Protein AF-A0A7S4M9Y8-F1 (afdb_monomer_lite)

Sequence (253 aa):
MKESENDPEWKSTWIELGATVLSTFRVEEKINVPGIFLNVVECVVHRPETPLVLGLQDTTNSFFLRFSSEVEIKKWMSSIKSTKIECWKREEEDPSLKIKRKGIRHKEATNTTPPLNLFKDAIETGFLLKYEVTNLCNRYWFVLRDQTLYYYLSEYCENLIGLMEIANAMIRTNESEDSFMIEVVGKRETLQLEAADSVDYRSWHRSLHTARLNMRKSTKSPERMEETNQRGVLTSFGRTETNYMFILNNHVL

Foldseek 3Di:
DPDPPDDDDDADWDWDDDLFWIWIARPVVRDTDHTDGLLAQQQWWFDDPDPQWTWGDHPPDIDIDHDPDPVVSLVVVLVSLLSSLSSVVVCVVPVVSPDPPPDDPDPDDDDPQDDPCPQVQFLDWDWKWWQDPRRTTGIWIWTHHQQKIWTHNDPPGSDTPDMARLLPWDWDDDPDVSFLWIWTHGPPDIIIIGDSDPVRSVSVSVSSVVSNVCPPVPPPPDDDPDPPQDFDWDFDDDDDGDTDGDRPPPDDD

Secondary structure (DSSP, 8-state):
----S-------EEEEE-SSEEEEEETTTTEEEEEEETTSTT-EEE--SSTTEEEEE-SS-EEEEE-SSHHHHHHHHHHHHHHHHHHHHHHHH-GGGS-----------------TTTTTT-SEEEEEEEEPTTS-EEEEEEEEETTEEEEESSTT---EEEEEE-TTPEEEE---TT--EEEEE-SS-EEEEE-SSHHHHHHHHHHHHHHHHGGGTTTS-S---------------SSS--PPP--------

Radius of gyration: 26.53 Å; chains: 1; bounding box: 62×55×77 Å

Organism: NCBI:txid1487602

Structure (mmCIF, N/CA/C/O backbone):
data_AF-A0A7S4M9Y8-F1
#
_entry.id   AF-A0A7S4M9Y8-F1
#
loop_
_atom_site.group_PDB
_atom_site.id
_atom_site.type_symbol
_atom_site.label_atom_id
_atom_site.label_alt_id
_atom_site.label_comp_id
_atom_site.label_asym_id
_atom_site.label_entity_id
_atom_site.label_seq_id
_atom_site.pdbx_PDB_ins_code
_atom_site.Cartn_x
_atom_site.Cartn_y
_atom_site.Cartn_z
_atom_site.occupancy
_atom_site.B_iso_or_equiv
_atom_site.auth_seq_id
_atom_site.auth_comp_id
_atom_site.auth_asym_id
_atom_site.auth_atom_id
_atom_site.pdbx_PDB_model_num
ATOM 1 N N . MET A 1 1 ? 16.936 -36.736 -14.325 1.00 47.69 1 MET A N 1
ATOM 2 C CA . MET A 1 1 ? 16.665 -35.296 -14.148 1.00 47.69 1 MET A CA 1
ATOM 3 C C . MET A 1 1 ? 16.111 -34.799 -15.468 1.00 47.69 1 MET A C 1
ATOM 5 O O . MET A 1 1 ? 16.826 -34.884 -16.452 1.00 47.69 1 MET A O 1
ATOM 9 N N . LYS A 1 2 ? 14.822 -34.447 -15.528 1.00 46.50 2 LYS A N 1
ATOM 10 C CA . LYS A 1 2 ? 14.244 -33.796 -16.709 1.00 46.50 2 LYS A CA 1
ATOM 11 C C . LYS A 1 2 ? 14.573 -32.314 -16.574 1.00 46.50 2 LYS A C 1
ATOM 13 O O . LYS A 1 2 ? 14.099 -31.700 -15.623 1.00 46.50 2 LYS A O 1
ATOM 18 N N . GLU A 1 3 ? 15.435 -31.793 -17.437 1.00 48.34 3 GLU A N 1
ATOM 19 C CA . GLU A 1 3 ? 15.633 -30.350 -17.568 1.00 48.34 3 GLU A CA 1
ATOM 20 C C . GLU A 1 3 ? 14.278 -29.732 -17.936 1.00 48.34 3 GLU A C 1
ATOM 22 O O . GLU A 1 3 ? 13.586 -30.213 -18.835 1.00 48.34 3 GLU A O 1
ATOM 27 N N . SER A 1 4 ? 13.826 -28.760 -17.143 1.00 51.94 4 SER A N 1
ATOM 28 C CA . SER A 1 4 ? 12.545 -28.089 -17.344 1.00 51.94 4 SER A CA 1
ATOM 29 C C . SER A 1 4 ? 12.647 -27.187 -18.569 1.00 51.94 4 SER A C 1
ATOM 31 O O . SER A 1 4 ? 13.207 -26.099 -18.516 1.00 51.94 4 SER A O 1
ATOM 33 N N . GLU A 1 5 ? 12.105 -27.671 -19.675 1.00 54.78 5 GLU A N 1
ATOM 34 C CA . GLU A 1 5 ? 12.273 -27.156 -21.036 1.00 54.78 5 GLU A CA 1
ATOM 35 C C . GLU A 1 5 ? 11.549 -25.822 -21.330 1.00 54.78 5 GLU A C 1
ATOM 37 O O . GLU A 1 5 ? 11.220 -25.558 -22.475 1.00 54.78 5 GLU A O 1
ATOM 42 N N . ASN A 1 6 ? 11.262 -24.972 -20.335 1.00 70.56 6 ASN A N 1
ATOM 43 C CA . ASN A 1 6 ? 10.546 -23.702 -20.549 1.00 70.56 6 ASN A CA 1
ATOM 44 C C . ASN A 1 6 ? 10.950 -22.611 -19.543 1.00 70.56 6 ASN A C 1
ATOM 46 O O . ASN A 1 6 ? 10.090 -21.983 -18.923 1.00 70.56 6 ASN A O 1
ATOM 50 N N . ASP A 1 7 ? 12.249 -22.372 -19.366 1.00 73.94 7 ASP A N 1
ATOM 51 C CA . ASP A 1 7 ? 12.664 -21.124 -18.723 1.00 73.94 7 ASP A CA 1
ATOM 52 C C . ASP A 1 7 ? 12.358 -19.948 -19.669 1.00 73.94 7 ASP A C 1
ATOM 54 O O . ASP A 1 7 ? 12.711 -20.001 -20.851 1.00 73.94 7 ASP A O 1
ATOM 58 N N . PRO A 1 8 ? 11.684 -18.886 -19.193 1.00 79.25 8 PRO A N 1
ATOM 59 C CA . PRO A 1 8 ? 11.364 -17.738 -20.028 1.00 79.25 8 PRO A CA 1
ATOM 60 C C . PRO A 1 8 ? 12.646 -17.064 -20.533 1.00 79.25 8 PRO A C 1
ATOM 62 O O . PRO A 1 8 ? 13.595 -16.849 -19.776 1.00 79.25 8 PRO A O 1
ATOM 65 N N . GLU A 1 9 ? 12.661 -16.701 -21.817 1.00 86.50 9 GLU A N 1
ATOM 66 C CA . GLU A 1 9 ? 13.771 -15.968 -22.425 1.00 86.50 9 GLU A CA 1
ATOM 67 C C . GLU A 1 9 ? 13.854 -14.554 -21.823 1.00 86.50 9 GLU A C 1
ATOM 69 O O . GLU A 1 9 ? 12.964 -13.719 -22.007 1.00 86.50 9 GLU A O 1
ATOM 74 N N . TRP A 1 10 ? 14.934 -14.274 -21.091 1.00 84.62 10 TRP A N 1
ATOM 75 C CA . TRP A 1 10 ? 15.196 -12.955 -20.517 1.00 84.62 10 TRP A CA 1
ATOM 76 C C . TRP A 1 10 ? 15.937 -12.079 -21.524 1.00 84.62 10 TRP A C 1
ATOM 78 O O . TRP A 1 10 ? 17.022 -12.435 -21.976 1.00 84.62 10 TRP A O 1
ATOM 88 N N . LYS A 1 11 ? 15.378 -10.905 -21.832 1.00 86.50 11 LYS A N 1
ATOM 89 C CA . LYS A 1 11 ? 15.978 -9.936 -22.760 1.00 86.50 11 LYS A CA 1
ATOM 90 C C . LYS A 1 11 ? 16.543 -8.732 -22.019 1.00 86.50 11 LYS A C 1
ATOM 92 O O . LYS A 1 11 ? 15.943 -8.250 -21.058 1.00 86.50 11 LYS A O 1
ATOM 97 N N . SER A 1 12 ? 17.675 -8.217 -22.492 1.00 85.19 12 SER A N 1
ATOM 98 C CA . SER A 1 12 ? 18.253 -6.980 -21.970 1.00 85.19 12 SER A CA 1
ATOM 99 C C . SER A 1 12 ? 17.367 -5.787 -22.327 1.00 85.19 12 SER A C 1
ATOM 101 O O . SER A 1 12 ? 17.113 -5.499 -23.496 1.00 85.19 12 SER A O 1
ATOM 103 N N . THR A 1 13 ? 16.906 -5.073 -21.304 1.00 84.56 13 THR A N 1
ATOM 104 C CA . THR A 1 13 ? 16.090 -3.867 -21.453 1.00 84.56 13 THR A CA 1
ATOM 105 C C . THR A 1 13 ? 16.732 -2.717 -20.693 1.00 84.56 13 THR A C 1
ATOM 107 O O . THR A 1 13 ? 17.288 -2.906 -19.612 1.00 84.56 13 THR A O 1
ATOM 110 N N . TRP A 1 14 ? 16.642 -1.517 -21.253 1.00 87.00 14 TRP A N 1
ATOM 111 C CA . TRP A 1 14 ? 16.898 -0.284 -20.521 1.00 87.00 14 TRP A CA 1
ATOM 112 C C . TRP A 1 14 ? 15.607 0.133 -19.819 1.00 87.00 14 TRP A C 1
ATOM 114 O O . TRP A 1 14 ? 14.523 0.001 -20.390 1.00 87.00 14 TRP A O 1
ATOM 124 N N . ILE A 1 15 ? 15.706 0.599 -18.578 1.00 88.31 15 ILE A N 1
ATOM 125 C CA . ILE A 1 15 ? 14.562 1.071 -17.796 1.00 88.31 15 ILE A CA 1
ATOM 126 C C . ILE A 1 15 ? 14.839 2.474 -17.277 1.00 88.31 15 ILE A C 1
ATOM 128 O O . ILE A 1 15 ? 15.950 2.777 -16.845 1.00 88.31 15 ILE A O 1
ATOM 132 N N . GLU A 1 16 ? 13.823 3.327 -17.317 1.00 90.00 16 GLU A N 1
ATOM 133 C CA . GLU A 1 16 ? 13.913 4.710 -16.865 1.00 90.00 16 GLU A CA 1
ATOM 134 C C . GLU A 1 16 ? 12.728 5.038 -15.959 1.00 90.00 16 GLU A C 1
ATOM 136 O O . GLU A 1 16 ? 11.568 4.926 -16.359 1.00 90.00 16 GLU A O 1
ATOM 141 N N . LEU A 1 17 ? 13.030 5.436 -14.725 1.00 89.94 17 LEU A N 1
ATOM 142 C CA . LEU A 1 17 ? 12.042 5.888 -13.755 1.00 89.94 17 LEU A CA 1
ATOM 143 C C . LEU A 1 17 ? 11.867 7.401 -13.888 1.00 89.94 17 LEU A C 1
ATOM 145 O O . LEU A 1 17 ? 12.683 8.173 -13.388 1.00 89.94 17 LEU A O 1
ATOM 149 N N . GLY A 1 18 ? 10.809 7.809 -14.582 1.00 88.50 18 GLY A N 1
ATOM 150 C CA . GLY A 1 18 ? 10.381 9.200 -14.648 1.00 88.50 18 GLY A CA 1
ATOM 151 C C . GLY A 1 18 ? 9.547 9.604 -13.432 1.00 88.50 18 GLY A C 1
ATOM 152 O O . GLY A 1 18 ? 9.315 8.818 -12.517 1.00 88.50 18 GLY A O 1
ATOM 153 N N . ALA A 1 19 ? 9.036 10.837 -13.449 1.00 85.44 19 ALA A N 1
ATOM 154 C CA . ALA A 1 19 ? 8.247 11.377 -12.339 1.00 85.44 19 ALA A CA 1
ATOM 155 C C . ALA A 1 19 ? 6.917 10.638 -12.108 1.00 85.44 19 ALA A C 1
ATOM 157 O O . ALA A 1 19 ? 6.461 10.566 -10.976 1.00 85.44 19 ALA A O 1
ATOM 158 N N . THR A 1 20 ? 6.284 10.120 -13.165 1.00 83.88 20 THR A N 1
ATOM 159 C CA . THR A 1 20 ? 4.970 9.446 -13.095 1.00 83.88 20 THR A CA 1
ATOM 160 C C . THR A 1 20 ? 4.908 8.138 -13.879 1.00 83.88 20 THR A C 1
ATOM 162 O O . THR A 1 20 ? 3.909 7.421 -13.806 1.00 83.88 20 THR A O 1
ATOM 165 N N . VAL A 1 21 ? 5.961 7.813 -14.631 1.00 85.81 21 VAL A N 1
ATOM 166 C CA . VAL A 1 21 ? 5.999 6.676 -15.554 1.00 85.81 21 VAL A CA 1
ATOM 167 C C . VAL A 1 21 ? 7.322 5.944 -15.406 1.00 85.81 21 VAL A C 1
ATOM 169 O O . VAL A 1 21 ? 8.382 6.568 -15.427 1.00 85.81 21 VAL A O 1
ATOM 172 N N . LEU A 1 22 ? 7.260 4.620 -15.313 1.00 87.06 22 LEU A N 1
ATOM 173 C CA . LEU A 1 22 ? 8.402 3.742 -15.512 1.00 87.06 22 LEU A CA 1
ATOM 174 C C . LEU A 1 22 ? 8.424 3.297 -16.977 1.00 87.06 22 LEU A C 1
ATOM 176 O O . LEU A 1 22 ? 7.594 2.492 -17.394 1.00 87.06 22 LEU A O 1
ATOM 180 N N . SER A 1 23 ? 9.364 3.825 -17.753 1.00 85.44 23 SER A N 1
ATOM 181 C CA . SER A 1 23 ? 9.513 3.507 -19.175 1.00 85.44 23 SER A CA 1
ATOM 182 C C . SER A 1 23 ? 10.472 2.336 -19.365 1.00 85.44 23 SER A C 1
ATOM 184 O O . SER A 1 23 ? 11.472 2.218 -18.653 1.00 85.44 23 SER A O 1
ATOM 186 N N . THR A 1 24 ? 10.180 1.474 -20.338 1.00 83.25 24 THR A N 1
ATOM 187 C CA . THR A 1 24 ? 11.041 0.343 -20.701 1.00 83.25 24 THR A CA 1
ATOM 188 C C . THR A 1 24 ? 11.421 0.457 -22.177 1.00 83.25 24 THR A C 1
ATOM 190 O O . THR A 1 24 ? 10.586 0.723 -23.038 1.00 83.25 24 THR A O 1
ATOM 193 N N . PHE A 1 25 ? 12.704 0.294 -22.485 1.00 82.31 25 PHE A N 1
ATOM 194 C CA . PHE A 1 25 ? 13.243 0.432 -23.834 1.00 82.31 25 PHE A CA 1
ATOM 195 C C . PHE A 1 25 ? 14.008 -0.831 -24.207 1.00 82.31 25 PHE A C 1
ATOM 197 O O . PHE A 1 25 ? 14.989 -1.204 -23.554 1.00 82.31 25 PHE A O 1
ATOM 204 N N . ARG A 1 26 ? 13.593 -1.479 -25.296 1.00 78.38 26 ARG A N 1
ATOM 205 C CA . ARG A 1 26 ? 14.331 -2.622 -25.837 1.00 78.38 26 ARG A CA 1
ATOM 206 C C . ARG A 1 26 ? 15.536 -2.113 -26.609 1.00 78.38 26 ARG A C 1
ATOM 208 O O . ARG A 1 26 ? 15.387 -1.471 -27.647 1.00 78.38 26 ARG A O 1
ATOM 215 N N . VAL A 1 27 ? 16.726 -2.408 -26.089 1.00 73.00 27 VAL A N 1
ATOM 216 C CA . VAL A 1 27 ? 17.998 -1.882 -26.609 1.00 73.00 27 VAL A CA 1
ATOM 217 C C . VAL A 1 27 ? 18.229 -2.315 -28.059 1.00 73.00 27 VAL A C 1
ATOM 219 O O . VAL A 1 27 ? 18.640 -1.504 -28.885 1.00 73.00 27 VAL A O 1
ATOM 222 N N . GLU A 1 28 ? 17.909 -3.568 -28.378 1.00 74.69 28 GLU A N 1
ATOM 223 C CA . GLU A 1 28 ? 18.125 -4.153 -29.707 1.00 74.69 28 GLU A CA 1
ATOM 224 C C . GLU A 1 28 ? 17.176 -3.581 -30.766 1.00 74.69 28 GLU A C 1
ATOM 226 O O . GLU A 1 28 ? 17.572 -3.345 -31.905 1.00 74.69 28 GLU A O 1
ATOM 231 N N . GLU A 1 29 ? 15.928 -3.311 -30.382 1.00 73.38 29 GLU A N 1
ATOM 232 C CA . GLU A 1 29 ? 14.873 -2.901 -31.312 1.00 73.38 29 GLU A CA 1
ATOM 233 C C . GLU A 1 29 ? 14.761 -1.370 -31.427 1.00 73.38 29 GLU A C 1
ATOM 235 O O . GLU A 1 29 ? 14.132 -0.869 -32.356 1.00 73.38 29 GLU A O 1
ATOM 240 N N . LYS A 1 30 ? 15.365 -0.605 -30.500 1.00 75.25 30 LYS A N 1
ATOM 241 C CA . LYS A 1 30 ? 15.162 0.853 -30.340 1.00 75.25 30 LYS A CA 1
ATOM 242 C C . LYS A 1 30 ? 13.678 1.243 -30.238 1.00 75.25 30 LYS A C 1
ATOM 244 O O . LYS A 1 30 ? 13.297 2.361 -30.582 1.00 75.25 30 LYS A O 1
ATOM 249 N N . ILE A 1 31 ? 12.842 0.320 -29.762 1.00 73.69 31 ILE A N 1
ATOM 250 C CA . ILE A 1 31 ? 11.404 0.519 -29.575 1.00 73.69 31 ILE A CA 1
ATOM 251 C C . ILE A 1 31 ? 11.151 0.917 -28.121 1.00 73.69 31 ILE A C 1
ATOM 253 O O . ILE A 1 31 ? 11.628 0.263 -27.187 1.00 73.69 31 ILE A O 1
ATOM 257 N N . ASN A 1 32 ? 10.375 1.988 -27.947 1.00 71.25 32 ASN A N 1
ATOM 258 C CA . ASN A 1 32 ? 9.792 2.352 -26.662 1.00 71.25 32 ASN A CA 1
ATOM 259 C C . ASN A 1 32 ? 8.624 1.399 -26.374 1.00 71.25 32 ASN A C 1
ATOM 261 O O . ASN A 1 32 ? 7.653 1.355 -27.133 1.00 71.25 32 ASN A O 1
ATOM 265 N N . VAL A 1 33 ? 8.746 0.603 -25.319 1.00 71.06 33 VAL A N 1
ATOM 266 C CA . VAL A 1 33 ? 7.690 -0.300 -24.860 1.00 71.06 33 VAL A CA 1
ATOM 267 C C . VAL A 1 33 ? 6.776 0.504 -23.923 1.00 71.06 33 VAL A C 1
ATOM 269 O O . VAL A 1 33 ? 7.279 1.356 -23.189 1.00 71.06 33 VAL A O 1
ATOM 272 N N . PRO A 1 34 ? 5.445 0.287 -23.934 1.00 71.44 34 PRO A N 1
ATOM 273 C CA . PRO A 1 34 ? 4.529 1.037 -23.079 1.00 71.44 34 PRO A CA 1
ATOM 274 C C . PRO A 1 34 ? 5.007 1.051 -21.624 1.00 71.44 34 PRO A C 1
ATOM 276 O O . PRO A 1 34 ? 5.265 -0.001 -21.041 1.00 71.44 34 PRO A O 1
ATOM 279 N N . GLY A 1 35 ? 5.174 2.246 -21.059 1.00 77.00 35 GLY A N 1
ATOM 280 C CA . GLY A 1 35 ? 5.587 2.402 -19.670 1.00 77.00 35 GLY A CA 1
ATOM 281 C C . GLY A 1 35 ? 4.462 2.063 -18.692 1.00 77.00 35 GLY A C 1
ATOM 282 O O . GLY A 1 35 ? 3.284 2.154 -19.038 1.00 77.00 35 GLY A O 1
ATOM 283 N N . ILE A 1 36 ? 4.826 1.714 -17.457 1.00 80.06 36 ILE A N 1
ATOM 284 C CA . ILE A 1 36 ? 3.869 1.618 -16.349 1.00 80.06 36 ILE 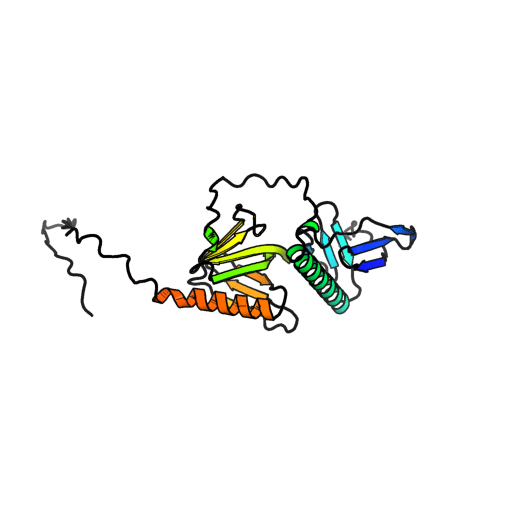A CA 1
ATOM 285 C C . ILE A 1 36 ? 3.650 3.010 -15.781 1.00 80.06 36 ILE A C 1
ATOM 287 O O . ILE A 1 36 ? 4.593 3.674 -15.348 1.00 80.06 36 ILE A O 1
ATOM 291 N N . PHE A 1 37 ? 2.392 3.422 -15.707 1.00 80.50 37 PHE A N 1
ATOM 292 C CA . PHE A 1 37 ? 2.004 4.628 -14.992 1.00 80.50 37 PHE A CA 1
ATOM 293 C C . PHE A 1 37 ? 1.980 4.349 -13.485 1.00 80.50 37 PHE A C 1
ATOM 295 O O . PHE A 1 37 ? 1.148 3.592 -12.989 1.00 80.50 37 PHE A O 1
ATOM 302 N N . LEU A 1 38 ? 2.889 4.968 -12.733 1.00 77.69 38 LEU A N 1
ATOM 303 C CA . LEU A 1 38 ? 3.048 4.712 -11.295 1.00 77.69 38 LEU A CA 1
ATOM 304 C C . LEU A 1 38 ? 1.918 5.300 -10.452 1.00 77.69 38 LEU A C 1
ATOM 306 O O . LEU A 1 38 ? 1.662 4.841 -9.340 1.00 77.69 38 LEU A O 1
ATOM 310 N N . ASN A 1 39 ? 1.205 6.285 -10.986 1.00 70.94 39 ASN A N 1
ATOM 311 C CA . ASN A 1 39 ? 0.008 6.812 -10.347 1.00 70.94 39 ASN A CA 1
ATOM 312 C C . ASN A 1 39 ? -1.196 5.852 -10.438 1.00 70.94 39 ASN A C 1
ATOM 314 O O . ASN A 1 39 ? -2.202 6.041 -9.748 1.00 70.94 39 ASN A O 1
ATOM 318 N N . VAL A 1 40 ? -1.102 4.781 -11.235 1.00 65.44 40 VAL A N 1
ATOM 319 C CA . VAL A 1 40 ? -2.110 3.721 -11.248 1.00 65.44 40 VAL A CA 1
ATOM 320 C C . VAL A 1 40 ? -1.916 2.832 -10.013 1.00 65.44 40 VAL A C 1
ATOM 322 O O . VAL A 1 40 ? -0.825 2.357 -9.695 1.00 65.44 40 VAL A O 1
ATOM 325 N N . VAL A 1 41 ? -3.012 2.645 -9.271 1.00 50.88 41 VAL A N 1
ATOM 326 C CA . VAL A 1 41 ? -3.055 2.050 -7.917 1.00 50.88 41 VAL A CA 1
ATOM 327 C C . VAL A 1 41 ? -2.434 0.657 -7.867 1.00 50.88 41 VAL A C 1
ATOM 329 O O . VAL A 1 41 ? -1.773 0.316 -6.884 1.00 50.88 41 VAL A O 1
ATOM 332 N N . GLU A 1 42 ? -2.574 -0.096 -8.951 1.00 55.66 42 GLU A N 1
ATOM 333 C CA . GLU A 1 42 ? -2.241 -1.514 -9.042 1.00 55.66 42 GLU A CA 1
ATOM 334 C C . GLU A 1 42 ? -0.785 -1.791 -9.427 1.00 55.66 42 GLU A C 1
ATOM 336 O O . GLU A 1 42 ? -0.486 -2.920 -9.784 1.00 55.66 42 GLU A O 1
ATOM 341 N N . CYS A 1 43 ? 0.133 -0.814 -9.320 1.00 52.81 43 CYS A N 1
ATOM 342 C CA . CYS A 1 43 ? 1.568 -1.120 -9.362 1.00 52.81 43 CYS A CA 1
ATOM 343 C C . CYS A 1 43 ? 1.955 -1.998 -8.178 1.00 52.81 43 CYS A C 1
ATOM 345 O O . CYS A 1 43 ? 2.280 -1.490 -7.099 1.00 52.81 43 CYS A O 1
ATOM 347 N N . VAL A 1 44 ? 1.892 -3.305 -8.410 1.00 57.22 44 VAL A N 1
ATOM 348 C CA . VAL A 1 44 ? 2.289 -4.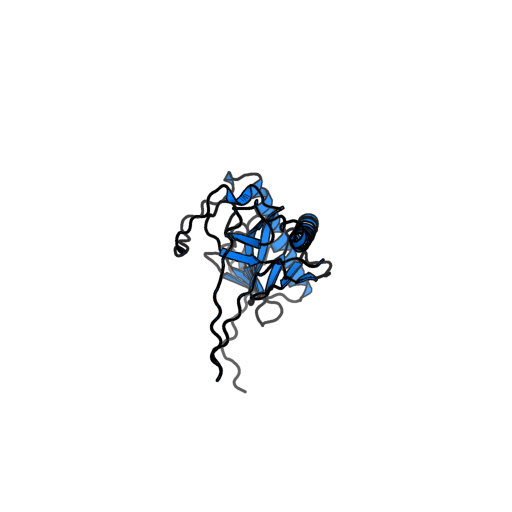338 -7.471 1.00 57.22 44 VAL A CA 1
ATOM 349 C C . VAL A 1 44 ? 3.754 -4.647 -7.678 1.00 57.22 44 VAL A C 1
ATOM 351 O O . VAL A 1 44 ? 4.177 -4.936 -8.789 1.00 57.22 44 VAL A O 1
ATOM 354 N N . VAL A 1 45 ? 4.494 -4.649 -6.577 1.00 58.91 45 VAL A N 1
ATOM 355 C CA . VAL A 1 45 ? 5.867 -5.130 -6.507 1.00 58.91 45 VAL A CA 1
ATOM 356 C C . VAL A 1 45 ? 5.862 -6.571 -6.006 1.00 58.91 45 VAL A C 1
ATOM 358 O O . VAL A 1 45 ? 5.647 -6.807 -4.822 1.00 58.91 45 VAL A O 1
ATOM 361 N N . HIS A 1 46 ? 6.114 -7.536 -6.888 1.00 63.59 46 HIS A N 1
ATOM 362 C CA . HIS A 1 46 ? 6.242 -8.941 -6.492 1.00 63.59 46 HIS A CA 1
ATOM 363 C C . HIS A 1 46 ? 7.707 -9.362 -6.384 1.00 63.59 46 HIS A C 1
ATOM 365 O O . HIS A 1 46 ? 8.474 -9.147 -7.323 1.00 63.59 46 HIS A O 1
ATOM 371 N N . ARG A 1 47 ? 8.060 -10.054 -5.295 1.00 60.12 47 ARG A N 1
ATOM 372 C CA . ARG A 1 47 ? 9.204 -10.976 -5.261 1.00 60.12 47 ARG A CA 1
ATOM 373 C C . ARG A 1 47 ? 8.678 -12.387 -5.536 1.00 60.12 47 ARG A C 1
ATOM 375 O O . ARG A 1 47 ? 8.141 -12.992 -4.606 1.00 60.12 47 ARG A O 1
ATOM 382 N N . PRO A 1 48 ? 8.748 -12.898 -6.778 1.00 59.97 48 PRO A N 1
ATOM 383 C CA . PRO A 1 48 ? 8.465 -14.305 -7.019 1.00 59.97 48 PRO A CA 1
ATOM 384 C C . PRO A 1 48 ? 9.475 -15.177 -6.258 1.00 59.97 48 PRO A C 1
ATOM 386 O O . PRO A 1 48 ? 10.492 -14.694 -5.761 1.00 59.97 48 PRO A O 1
ATOM 389 N N . GLU A 1 49 ? 9.201 -16.477 -6.179 1.00 59.28 49 GLU A N 1
ATOM 390 C CA . GLU A 1 49 ? 10.102 -17.462 -5.557 1.00 59.28 49 GLU A CA 1
ATOM 391 C C . GLU A 1 49 ? 11.505 -17.457 -6.192 1.00 59.28 49 GLU A C 1
ATOM 393 O O . GLU A 1 49 ? 12.480 -17.892 -5.578 1.00 59.28 49 GLU A O 1
ATOM 398 N N . THR A 1 50 ? 11.624 -16.913 -7.407 1.00 63.47 50 THR A N 1
ATOM 399 C CA . THR A 1 50 ? 12.891 -16.642 -8.071 1.00 63.47 50 THR A CA 1
ATOM 400 C C . THR A 1 50 ? 13.606 -15.433 -7.453 1.00 63.47 50 THR A C 1
ATOM 402 O O . THR A 1 50 ? 13.103 -14.305 -7.511 1.00 63.47 50 THR A O 1
ATOM 405 N N . PRO A 1 51 ? 14.820 -15.624 -6.903 1.00 69.69 51 PRO A N 1
ATOM 406 C CA . PRO A 1 51 ? 15.586 -14.527 -6.335 1.00 69.69 51 PRO A CA 1
ATOM 407 C C . PRO A 1 51 ? 15.892 -13.481 -7.414 1.00 69.69 51 PRO A C 1
ATOM 409 O O . PRO A 1 51 ? 16.152 -13.812 -8.571 1.00 69.69 51 PRO A O 1
ATOM 412 N N . LEU A 1 52 ? 15.903 -12.209 -7.008 1.00 82.44 52 LEU A N 1
ATOM 413 C CA . LEU A 1 52 ? 16.286 -11.054 -7.836 1.00 82.44 52 LEU A CA 1
ATOM 414 C C . LEU A 1 52 ? 15.313 -10.666 -8.958 1.00 82.44 52 LEU A C 1
ATOM 416 O O . LEU A 1 52 ? 15.692 -9.893 -9.836 1.00 82.44 52 LEU A O 1
ATOM 420 N N . VAL A 1 53 ? 14.068 -11.141 -8.937 1.00 82.81 53 VAL A N 1
ATOM 421 C CA . VAL A 1 53 ? 13.035 -10.683 -9.876 1.00 82.81 53 VAL A CA 1
ATOM 422 C C . VAL A 1 53 ? 12.077 -9.711 -9.186 1.00 82.81 53 VAL A C 1
ATOM 424 O O . VAL A 1 53 ? 11.684 -9.909 -8.039 1.00 82.81 53 VAL A O 1
ATOM 427 N N . LEU A 1 54 ? 11.705 -8.655 -9.904 1.00 83.44 54 LEU A N 1
ATOM 428 C CA . LEU A 1 54 ? 10.706 -7.666 -9.528 1.00 83.44 54 LEU A CA 1
ATOM 429 C C . LEU A 1 54 ? 9.569 -7.711 -10.546 1.00 83.44 54 LEU A C 1
ATOM 431 O O . LEU A 1 54 ? 9.755 -7.318 -11.697 1.00 83.44 54 LEU A O 1
ATOM 435 N N . GLY A 1 55 ? 8.401 -8.189 -10.132 1.00 82.88 55 GLY A N 1
ATOM 436 C CA . GLY A 1 55 ? 7.178 -8.028 -10.918 1.00 82.88 55 GLY A CA 1
ATOM 437 C C . GLY A 1 55 ? 6.616 -6.625 -10.723 1.00 82.88 55 GLY A C 1
ATOM 438 O O . GLY A 1 55 ? 6.574 -6.163 -9.588 1.00 82.88 55 GLY A O 1
ATOM 439 N N . LEU A 1 56 ? 6.206 -5.978 -11.811 1.00 82.38 56 LEU A N 1
ATOM 440 C CA . LEU A 1 56 ? 5.485 -4.710 -11.847 1.00 82.38 56 LEU A CA 1
ATOM 441 C C . LEU A 1 56 ? 4.265 -4.891 -12.739 1.00 82.38 56 LEU A C 1
ATOM 443 O O . LEU A 1 56 ? 4.392 -5.337 -13.875 1.00 82.38 56 LEU A O 1
ATOM 447 N N . GLN A 1 57 ? 3.087 -4.551 -12.242 1.00 78.75 57 GLN A N 1
ATOM 448 C CA . GLN A 1 57 ? 1.839 -4.743 -12.973 1.00 78.75 57 GLN A CA 1
ATOM 449 C C . GLN A 1 57 ? 1.013 -3.464 -12.944 1.00 78.75 57 GLN A C 1
ATOM 451 O O . GLN A 1 57 ? 1.071 -2.727 -11.982 1.00 78.75 57 GLN A O 1
ATOM 456 N N . ASP A 1 58 ? 0.255 -3.171 -13.984 1.00 77.44 58 ASP A N 1
ATOM 457 C CA . ASP A 1 58 ? -0.867 -2.245 -13.926 1.00 77.44 58 ASP A CA 1
ATOM 458 C C . ASP A 1 58 ? -2.102 -2.924 -14.536 1.00 77.44 58 ASP A C 1
ATOM 460 O O . ASP A 1 58 ? -2.125 -4.132 -14.783 1.00 77.44 58 ASP A O 1
ATOM 464 N N . THR A 1 59 ? -3.153 -2.151 -14.785 1.00 68.50 59 THR A N 1
ATOM 465 C CA . THR A 1 59 ? -4.418 -2.655 -15.340 1.00 68.50 59 THR A CA 1
ATOM 466 C C . THR A 1 59 ? -4.300 -3.190 -16.771 1.00 68.50 59 THR A C 1
ATOM 468 O O . THR A 1 59 ? -5.209 -3.850 -17.267 1.00 68.50 59 THR A O 1
ATOM 471 N N . THR A 1 60 ? -3.224 -2.836 -17.467 1.00 72.06 60 THR A N 1
ATOM 472 C CA . THR A 1 60 ? -3.007 -3.060 -18.900 1.00 72.06 60 THR A CA 1
ATOM 473 C C . THR A 1 60 ? -1.756 -3.875 -19.207 1.00 72.06 60 THR A C 1
ATOM 475 O O . THR A 1 60 ? -1.740 -4.590 -20.205 1.00 72.06 60 THR A O 1
ATOM 478 N N . ASN A 1 61 ? -0.724 -3.789 -18.373 1.00 76.25 61 ASN A N 1
ATOM 479 C CA . ASN A 1 61 ? 0.597 -4.337 -18.629 1.00 76.25 61 ASN A CA 1
ATOM 480 C C . ASN A 1 61 ? 1.158 -5.020 -17.381 1.00 76.25 61 ASN A C 1
ATOM 482 O O . ASN A 1 61 ? 0.899 -4.617 -16.253 1.00 76.25 61 ASN A O 1
ATOM 486 N N . SER A 1 62 ? 1.996 -6.029 -17.591 1.00 80.00 62 SER A N 1
ATOM 487 C CA . SER A 1 62 ? 2.804 -6.646 -16.541 1.00 80.00 62 SER A CA 1
ATOM 488 C C . SER A 1 62 ? 4.222 -6.849 -17.054 1.00 80.00 62 SER A C 1
ATOM 490 O O . SER A 1 62 ? 4.409 -7.432 -18.123 1.00 80.00 62 SER A O 1
ATOM 492 N N . PHE A 1 63 ? 5.212 -6.410 -16.286 1.00 81.44 63 PHE A N 1
ATOM 493 C CA . PHE A 1 63 ? 6.628 -6.571 -16.582 1.00 81.44 63 PHE A CA 1
ATOM 494 C C . PHE A 1 63 ? 7.329 -7.266 -15.423 1.00 81.44 63 PHE A C 1
ATOM 496 O O . PHE A 1 63 ? 7.027 -7.030 -14.256 1.00 81.44 63 PHE A O 1
ATOM 503 N N . PHE A 1 64 ? 8.308 -8.098 -15.754 1.00 84.06 64 PHE A N 1
ATOM 504 C CA . PHE A 1 64 ? 9.193 -8.718 -14.780 1.00 84.06 64 PHE A CA 1
ATOM 505 C C . PHE A 1 64 ? 10.612 -8.251 -15.072 1.00 84.06 64 PHE A C 1
ATOM 507 O O . PHE A 1 64 ? 11.104 -8.399 -16.190 1.00 84.06 64 PHE A O 1
ATOM 514 N N . LEU A 1 65 ? 11.259 -7.661 -14.073 1.00 86.00 65 LEU A N 1
ATOM 515 C CA . LEU A 1 65 ? 12.626 -7.165 -14.161 1.00 86.00 65 LEU A CA 1
ATOM 516 C C . LEU A 1 65 ? 13.528 -8.084 -13.350 1.00 86.00 65 LEU A C 1
ATOM 518 O O . LEU A 1 65 ? 13.309 -8.269 -12.156 1.00 86.00 65 LEU A O 1
ATOM 522 N N . ARG A 1 66 ? 14.542 -8.659 -13.994 1.00 87.19 66 ARG A N 1
ATOM 523 C CA . ARG A 1 66 ? 15.564 -9.463 -13.324 1.00 87.19 66 ARG A CA 1
ATOM 524 C C . ARG A 1 66 ? 16.794 -8.602 -13.058 1.00 87.19 66 ARG A C 1
ATOM 526 O O . ARG A 1 66 ? 17.317 -7.980 -13.977 1.00 87.19 66 ARG A O 1
ATOM 533 N N . PHE A 1 67 ? 17.252 -8.590 -11.813 1.00 87.25 67 PHE A N 1
ATOM 534 C CA . PHE A 1 67 ? 18.404 -7.812 -11.361 1.00 87.25 67 PHE A CA 1
ATOM 535 C C . PHE A 1 67 ? 19.639 -8.684 -11.167 1.00 87.25 67 PHE A C 1
ATOM 537 O O . PHE A 1 67 ? 19.542 -9.900 -10.994 1.00 87.25 67 PHE A O 1
ATOM 544 N N . SER A 1 68 ? 20.812 -8.046 -11.174 1.00 89.56 68 SER A N 1
ATOM 545 C CA . SER A 1 68 ? 22.086 -8.740 -10.966 1.00 89.56 68 SER A CA 1
ATOM 546 C C . SER A 1 68 ? 22.374 -9.017 -9.487 1.00 89.56 68 SER A C 1
ATOM 548 O O . SER A 1 68 ? 23.146 -9.918 -9.164 1.00 89.56 68 SER A O 1
ATOM 550 N N . SER A 1 69 ? 21.747 -8.262 -8.574 1.00 89.88 69 SER A N 1
ATOM 551 C CA . SER A 1 69 ? 21.980 -8.375 -7.133 1.00 89.88 69 SER A CA 1
ATOM 552 C C . SER A 1 69 ? 20.780 -7.951 -6.284 1.00 89.88 69 SER A C 1
ATOM 554 O O . SER A 1 69 ? 19.896 -7.213 -6.727 1.00 89.88 69 SER A O 1
ATOM 556 N N . GLU A 1 70 ? 20.770 -8.387 -5.019 1.00 83.12 70 GLU A N 1
ATOM 557 C CA . GLU A 1 70 ? 19.748 -7.979 -4.046 1.00 83.12 70 GLU A CA 1
ATOM 558 C C . GLU A 1 70 ? 19.787 -6.478 -3.738 1.00 83.12 70 GLU A C 1
ATOM 560 O O . GLU A 1 70 ? 18.763 -5.866 -3.431 1.00 83.12 70 GLU A O 1
ATOM 565 N N . VAL A 1 71 ? 20.976 -5.882 -3.813 1.00 86.81 71 VAL A N 1
ATOM 566 C CA . VAL A 1 71 ? 21.175 -4.453 -3.573 1.00 86.81 71 VAL A CA 1
ATOM 567 C C . VAL A 1 71 ? 20.479 -3.639 -4.662 1.00 86.81 71 VAL A C 1
ATOM 569 O O . VAL A 1 71 ? 19.769 -2.683 -4.353 1.00 86.81 71 VAL A O 1
ATOM 572 N N . GLU A 1 72 ? 20.610 -4.047 -5.927 1.00 88.44 72 GLU A N 1
ATOM 573 C CA . GLU A 1 72 ? 19.949 -3.371 -7.047 1.00 88.44 72 GLU A CA 1
ATOM 574 C C . GLU A 1 72 ? 18.428 -3.446 -6.954 1.00 88.44 72 GLU A C 1
ATOM 576 O O . GLU A 1 72 ? 17.769 -2.412 -7.053 1.00 88.44 72 GLU A O 1
ATOM 581 N N . ILE A 1 73 ? 17.863 -4.635 -6.713 1.00 84.81 73 ILE A N 1
ATOM 582 C CA . ILE A 1 73 ? 16.405 -4.773 -6.596 1.00 84.81 73 ILE A CA 1
ATOM 583 C C . ILE A 1 73 ? 15.864 -3.945 -5.425 1.00 84.81 73 ILE A C 1
ATOM 585 O O . ILE A 1 73 ? 14.856 -3.264 -5.589 1.00 84.81 73 ILE A O 1
ATOM 589 N N . LYS A 1 74 ? 16.542 -3.925 -4.267 1.00 82.50 74 LYS A N 1
ATOM 590 C CA . LYS A 1 74 ? 16.136 -3.086 -3.124 1.00 82.50 74 LYS A CA 1
ATOM 591 C C . LYS A 1 74 ? 16.172 -1.600 -3.477 1.00 82.50 74 LYS A C 1
ATOM 593 O O . LYS A 1 74 ? 15.215 -0.887 -3.180 1.00 82.50 74 LYS A O 1
ATOM 598 N N . LYS A 1 75 ? 17.233 -1.147 -4.155 1.00 86.44 75 LYS A N 1
ATOM 599 C CA . LYS A 1 75 ? 17.363 0.238 -4.625 1.00 86.44 75 LYS A CA 1
ATOM 600 C C . LYS A 1 75 ? 16.210 0.613 -5.557 1.00 86.44 75 LYS A C 1
ATOM 602 O O . LYS A 1 75 ? 15.545 1.615 -5.321 1.00 86.44 75 LYS A O 1
ATOM 607 N N . TRP A 1 76 ? 15.925 -0.218 -6.559 1.00 88.56 76 TRP A N 1
ATOM 608 C CA . TRP A 1 76 ? 14.827 0.010 -7.501 1.00 88.56 76 TRP A CA 1
ATOM 609 C C . TRP A 1 76 ? 13.453 -0.015 -6.833 1.00 88.56 76 TRP A C 1
ATOM 611 O O . TRP A 1 76 ? 12.638 0.865 -7.095 1.00 88.56 76 TRP A O 1
ATOM 621 N N . MET A 1 77 ? 13.205 -0.967 -5.931 1.00 83.25 77 MET A N 1
ATOM 622 C CA . MET A 1 77 ? 11.967 -1.017 -5.150 1.00 83.25 77 MET A CA 1
ATOM 623 C C . MET A 1 77 ? 11.769 0.262 -4.334 1.00 83.25 77 MET A C 1
ATOM 625 O O . MET A 1 77 ? 10.683 0.835 -4.360 1.00 83.25 77 MET A O 1
ATOM 629 N N . SER A 1 78 ? 12.811 0.722 -3.637 1.00 82.38 78 SER A N 1
ATOM 630 C CA . SER A 1 78 ? 12.772 1.960 -2.853 1.00 82.38 78 SER A CA 1
ATOM 631 C C . SER A 1 78 ? 12.494 3.183 -3.734 1.00 82.38 78 SER A C 1
ATOM 633 O O . SER A 1 78 ? 11.611 3.982 -3.416 1.00 82.38 78 SER A O 1
ATOM 635 N N . SER A 1 79 ? 13.170 3.301 -4.883 1.00 87.00 79 SER A N 1
ATOM 636 C CA . SER A 1 79 ? 12.935 4.397 -5.829 1.00 87.00 79 SER A CA 1
ATOM 637 C C . SER A 1 79 ? 11.509 4.391 -6.382 1.00 87.00 79 SER A C 1
ATOM 639 O O . SER A 1 79 ? 10.837 5.413 -6.312 1.00 87.00 79 SER A O 1
ATOM 641 N N . ILE A 1 80 ? 11.005 3.242 -6.848 1.00 86.12 80 ILE A N 1
ATOM 642 C CA . ILE A 1 80 ? 9.636 3.119 -7.374 1.00 86.12 80 ILE A CA 1
ATOM 643 C C . ILE A 1 80 ? 8.610 3.477 -6.296 1.00 86.12 80 ILE A C 1
ATOM 645 O O . ILE A 1 80 ? 7.694 4.248 -6.569 1.00 86.12 80 ILE A O 1
ATOM 649 N N . LYS A 1 81 ? 8.770 2.965 -5.066 1.00 82.56 81 LYS A N 1
ATOM 650 C CA . LYS A 1 81 ? 7.891 3.298 -3.934 1.00 82.56 81 LYS A CA 1
ATOM 651 C C . LYS A 1 81 ? 7.881 4.799 -3.653 1.00 82.56 81 LYS A C 1
ATOM 653 O O . LYS A 1 81 ? 6.808 5.385 -3.542 1.00 82.56 81 LYS A O 1
ATOM 658 N N . SER A 1 82 ? 9.059 5.415 -3.589 1.00 83.00 82 SER A N 1
ATOM 659 C CA . SER A 1 82 ? 9.208 6.845 -3.299 1.00 83.00 82 SER A CA 1
ATOM 660 C C . SER A 1 82 ? 8.549 7.705 -4.381 1.00 83.00 82 SER A C 1
ATOM 662 O O . SER A 1 82 ? 7.770 8.601 -4.066 1.00 83.00 82 SER A O 1
ATOM 664 N N . THR A 1 83 ? 8.769 7.376 -5.658 1.00 86.75 83 THR A N 1
ATOM 665 C CA . THR A 1 83 ? 8.110 8.043 -6.792 1.00 86.75 83 THR A CA 1
ATOM 666 C C . THR A 1 83 ? 6.595 7.839 -6.768 1.00 86.75 83 THR A C 1
ATOM 668 O O . THR A 1 83 ? 5.847 8.777 -7.036 1.00 86.75 83 THR A O 1
ATOM 671 N N . LYS A 1 84 ? 6.116 6.641 -6.402 1.00 83.81 84 LYS A N 1
ATOM 672 C CA . LYS A 1 84 ? 4.681 6.348 -6.252 1.00 83.81 84 LYS A CA 1
ATOM 673 C C . LYS A 1 84 ? 4.046 7.244 -5.185 1.00 83.81 84 LYS A C 1
ATOM 675 O O . LYS A 1 84 ? 3.003 7.842 -5.427 1.00 83.81 84 LYS A O 1
ATOM 680 N N . ILE A 1 85 ? 4.706 7.377 -4.036 1.00 80.69 85 ILE A N 1
ATOM 681 C CA . ILE A 1 85 ? 4.278 8.250 -2.938 1.00 80.69 85 ILE A CA 1
ATOM 682 C C . ILE A 1 85 ? 4.257 9.717 -3.377 1.00 80.69 85 ILE A C 1
ATOM 684 O O . ILE A 1 85 ? 3.293 10.423 -3.096 1.00 80.69 85 ILE A O 1
ATOM 688 N N . GLU A 1 86 ? 5.277 10.183 -4.097 1.00 85.25 86 GLU A N 1
ATOM 689 C CA . GLU A 1 86 ? 5.321 11.557 -4.607 1.00 85.25 86 GLU A CA 1
ATOM 690 C C . GLU A 1 86 ? 4.196 11.836 -5.617 1.00 85.25 86 GLU A C 1
ATOM 692 O O . GLU A 1 86 ? 3.542 12.877 -5.538 1.00 85.25 86 GLU A O 1
ATOM 697 N N . CYS A 1 87 ? 3.914 10.888 -6.521 1.00 84.88 87 CYS A N 1
ATOM 698 C CA . CYS A 1 87 ? 2.767 10.974 -7.428 1.00 84.88 87 CYS A CA 1
ATOM 699 C C . CYS A 1 87 ? 1.467 11.172 -6.651 1.00 84.88 87 CYS A C 1
ATOM 701 O O . CYS A 1 87 ? 0.638 11.998 -7.020 1.00 84.88 87 CYS A O 1
ATOM 703 N N . TRP A 1 88 ? 1.298 10.425 -5.563 1.00 81.31 88 TRP A N 1
ATOM 704 C CA . TRP A 1 88 ? 0.102 10.497 -4.738 1.00 81.31 88 TRP A CA 1
ATOM 705 C C . TRP A 1 88 ? -0.035 11.815 -3.990 1.00 81.31 88 TRP A C 1
ATOM 707 O O . TRP A 1 88 ? -1.125 12.377 -3.993 1.00 81.31 88 TRP A O 1
ATOM 717 N N . LYS A 1 89 ? 1.057 12.331 -3.414 1.00 82.69 89 LYS A N 1
ATOM 718 C CA . LYS A 1 89 ? 1.064 13.652 -2.768 1.00 82.69 89 LYS A CA 1
ATOM 719 C C . LYS A 1 89 ? 0.637 14.739 -3.765 1.00 82.69 89 LYS A C 1
ATOM 721 O O . LYS A 1 89 ? -0.221 15.556 -3.454 1.00 82.6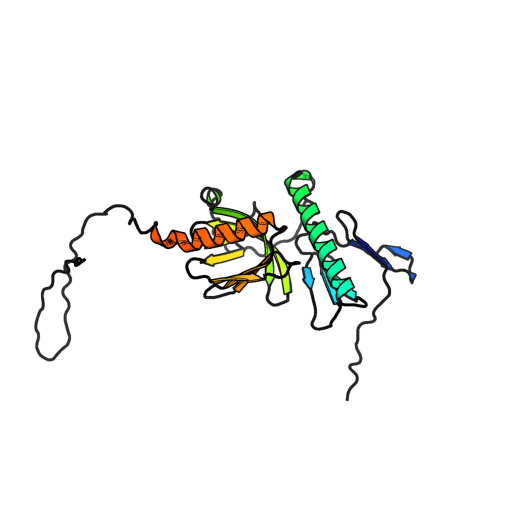9 89 LYS A O 1
ATOM 726 N N . ARG A 1 90 ? 1.124 14.678 -5.012 1.00 84.88 90 ARG A N 1
ATOM 727 C CA . ARG A 1 90 ? 0.700 15.602 -6.082 1.00 84.88 90 ARG A CA 1
ATOM 728 C C . ARG A 1 90 ? -0.773 15.458 -6.470 1.00 84.88 90 ARG A C 1
ATOM 730 O O . ARG A 1 90 ? -1.417 16.459 -6.745 1.00 84.88 90 ARG A O 1
ATOM 737 N N . GLU A 1 91 ? -1.316 14.241 -6.507 1.00 83.25 91 GLU A N 1
ATOM 738 C CA . GLU A 1 91 ? -2.748 14.017 -6.783 1.00 83.25 91 GLU A CA 1
ATOM 739 C C . GLU A 1 91 ? -3.667 14.510 -5.654 1.00 83.25 91 GLU A C 1
ATOM 741 O O . GLU A 1 91 ? -4.839 14.813 -5.901 1.00 83.25 91 GLU A O 1
ATOM 746 N N . GLU A 1 92 ? -3.165 14.539 -4.418 1.00 79.06 92 GLU A N 1
ATOM 747 C CA . GLU A 1 92 ? -3.859 15.110 -3.261 1.00 79.06 92 GLU A CA 1
ATOM 748 C C . GLU A 1 92 ? -3.848 16.644 -3.314 1.00 79.06 92 GLU A C 1
ATOM 750 O O . GLU A 1 92 ? -4.883 17.267 -3.081 1.00 79.06 92 GLU A O 1
ATOM 755 N N . GLU A 1 93 ? -2.718 17.244 -3.694 1.00 86.12 93 GLU A N 1
ATOM 756 C CA . GLU A 1 93 ? -2.577 18.695 -3.879 1.00 86.12 93 GLU A CA 1
ATOM 757 C C . GLU A 1 93 ? -3.363 19.221 -5.094 1.00 86.12 93 GLU A C 1
ATOM 759 O O . GLU A 1 93 ? -3.978 20.286 -5.020 1.00 86.12 93 GLU A O 1
ATOM 764 N N . ASP A 1 94 ? -3.379 18.471 -6.200 1.00 85.12 94 ASP A N 1
ATOM 765 C CA . ASP A 1 94 ? -4.100 18.813 -7.427 1.00 85.12 94 ASP A CA 1
ATOM 766 C C . ASP A 1 94 ? -4.998 17.651 -7.895 1.00 85.12 94 ASP A C 1
ATOM 768 O O . ASP A 1 94 ? -4.588 16.789 -8.686 1.00 85.12 94 ASP A O 1
ATOM 772 N N . PRO A 1 95 ? -6.280 17.646 -7.479 1.00 80.75 95 PRO A N 1
ATOM 773 C CA . PRO A 1 95 ? -7.245 16.633 -7.889 1.00 80.75 95 PRO A CA 1
ATOM 774 C C . PRO A 1 95 ? -7.481 16.549 -9.403 1.00 80.75 95 PRO A C 1
ATOM 776 O O . PRO A 1 95 ? -8.037 15.548 -9.862 1.00 80.75 95 PRO A O 1
ATOM 779 N N . SER A 1 96 ? -7.093 17.561 -10.193 1.00 81.38 96 SER A N 1
ATOM 780 C CA . SER A 1 96 ? -7.228 17.530 -11.656 1.00 81.38 96 SER A CA 1
ATOM 781 C C . SER A 1 96 ? -6.259 16.543 -12.318 1.00 81.38 96 SER A C 1
ATOM 783 O O . SER A 1 96 ? -6.552 16.033 -13.403 1.00 81.38 96 SER A O 1
ATOM 785 N N . LEU A 1 97 ? -5.164 16.198 -11.628 1.00 78.69 97 LEU A N 1
ATOM 786 C CA . LEU A 1 97 ? -4.191 15.192 -12.057 1.00 78.69 97 LEU A CA 1
ATOM 787 C C . LEU A 1 97 ? -4.714 13.758 -11.929 1.00 78.69 97 LEU A C 1
ATOM 789 O O . LEU A 1 97 ? -4.115 12.840 -12.495 1.00 78.69 97 LEU A O 1
ATOM 793 N N . LYS A 1 98 ? -5.846 13.542 -11.239 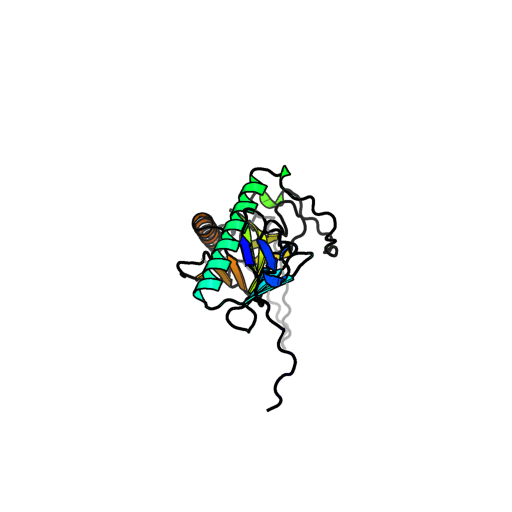1.00 73.69 98 LYS A N 1
ATOM 794 C CA . LYS A 1 98 ? -6.489 12.226 -11.168 1.00 73.69 98 LYS A CA 1
ATOM 795 C C . LYS A 1 98 ? -6.905 11.802 -12.573 1.00 73.69 98 LYS A C 1
ATOM 797 O O . LYS A 1 98 ? -7.921 12.256 -13.107 1.00 73.69 98 LYS A O 1
ATOM 802 N N . ILE A 1 99 ? -6.133 10.890 -13.167 1.00 67.56 99 ILE A N 1
ATOM 803 C CA . ILE A 1 99 ? -6.471 10.269 -14.450 1.00 67.56 99 ILE A CA 1
ATOM 804 C C . ILE A 1 99 ? -7.888 9.710 -14.319 1.00 67.56 99 ILE A C 1
ATOM 806 O O . ILE A 1 99 ? -8.150 8.854 -13.471 1.00 67.56 99 ILE A O 1
ATOM 810 N N . LYS A 1 100 ? -8.822 10.211 -15.140 1.00 61.50 100 LYS A N 1
ATOM 811 C CA . LYS A 1 100 ? -10.213 9.742 -15.162 1.00 61.50 100 LYS A CA 1
ATOM 812 C C . LYS A 1 100 ? -10.213 8.252 -15.498 1.00 61.50 100 LYS A C 1
ATOM 814 O O . LYS A 1 100 ? -10.123 7.879 -16.666 1.00 61.50 100 LYS A O 1
ATOM 819 N N . ARG A 1 101 ? -10.312 7.406 -14.469 1.00 60.91 101 ARG A N 1
ATOM 820 C CA . ARG A 1 101 ? -10.335 5.942 -14.573 1.00 60.91 101 ARG A CA 1
ATOM 821 C C . ARG A 1 101 ? -11.627 5.506 -15.256 1.00 60.91 101 ARG A C 1
ATOM 823 O O . ARG A 1 101 ? -12.617 5.173 -14.611 1.00 60.91 101 ARG A O 1
ATOM 830 N N . LYS A 1 102 ? -11.653 5.549 -16.585 1.00 44.69 102 LYS A N 1
ATOM 831 C CA . LYS A 1 102 ? -12.726 4.943 -17.370 1.00 44.69 102 LYS A CA 1
ATOM 832 C C . LYS A 1 102 ? -12.503 3.430 -17.380 1.00 44.69 102 LYS A C 1
ATOM 834 O O . LYS A 1 102 ? -11.730 2.943 -18.190 1.00 44.69 102 LYS A O 1
ATOM 839 N N . GLY A 1 103 ? -13.213 2.689 -16.528 1.00 45.00 103 GLY A N 1
ATOM 840 C CA . GLY A 1 103 ? -13.628 1.336 -16.923 1.00 45.00 103 GLY A CA 1
ATOM 841 C C . GLY A 1 103 ? -13.217 0.131 -16.078 1.00 45.00 103 GLY A C 1
ATOM 842 O O . GLY A 1 103 ? -13.461 -0.978 -16.542 1.00 45.00 103 GLY A O 1
ATOM 843 N N . ILE A 1 104 ? -12.701 0.270 -14.855 1.00 48.09 104 ILE A N 1
ATOM 844 C CA . ILE A 1 104 ? -12.581 -0.907 -13.974 1.00 48.09 104 ILE A CA 1
ATOM 845 C C . ILE A 1 104 ? -13.918 -1.097 -13.254 1.00 48.09 104 ILE A C 1
ATOM 847 O O . ILE A 1 104 ? -14.179 -0.507 -12.207 1.00 48.09 104 ILE A O 1
ATOM 851 N N . ARG A 1 105 ? -14.813 -1.883 -13.862 1.00 41.56 105 ARG A N 1
ATOM 852 C CA . ARG A 1 105 ? -16.042 -2.349 -13.208 1.00 41.56 105 ARG A CA 1
ATOM 853 C C . ARG A 1 105 ? -15.657 -3.377 -12.143 1.00 41.56 105 ARG A C 1
ATOM 855 O O . ARG A 1 105 ? -15.610 -4.571 -12.429 1.00 41.56 105 ARG A O 1
ATOM 862 N N . HIS A 1 106 ? -15.362 -2.929 -10.925 1.00 47.56 106 HIS A N 1
ATOM 863 C CA . HIS A 1 106 ? -15.343 -3.842 -9.785 1.00 47.56 106 HIS A CA 1
ATOM 864 C C . HIS A 1 106 ? -16.750 -4.425 -9.621 1.00 47.56 106 HIS A C 1
ATOM 866 O O . HIS A 1 106 ? -17.733 -3.686 -9.647 1.00 47.56 106 HIS A O 1
ATOM 872 N N . LYS A 1 107 ? -16.845 -5.756 -9.519 1.00 46.41 107 LYS A N 1
ATOM 873 C CA . LYS A 1 107 ? -18.105 -6.453 -9.238 1.00 46.41 107 LYS A CA 1
ATOM 874 C C . LYS A 1 107 ? -18.712 -5.848 -7.973 1.00 46.41 107 LYS A C 1
ATOM 876 O O . LYS A 1 107 ? -18.035 -5.802 -6.950 1.00 46.41 107 LYS A O 1
ATOM 881 N N . GLU A 1 108 ? -19.945 -5.364 -8.088 1.00 40.12 108 GLU A N 1
ATOM 882 C CA . GLU A 1 108 ? -20.710 -4.727 -7.016 1.00 40.12 108 GLU A CA 1
ATOM 883 C C . GLU A 1 108 ? -20.713 -5.626 -5.773 1.00 40.12 108 GLU A C 1
ATOM 885 O O . GLU A 1 108 ? -21.358 -6.675 -5.738 1.00 40.12 108 GLU A O 1
ATOM 890 N N . ALA A 1 109 ? -19.941 -5.228 -4.761 1.00 49.12 109 ALA A N 1
ATOM 891 C CA . ALA A 1 109 ? -20.112 -5.737 -3.414 1.00 49.12 109 ALA A CA 1
ATOM 892 C C . ALA A 1 109 ? -21.466 -5.232 -2.902 1.00 49.12 109 ALA A C 1
ATOM 894 O O . ALA A 1 109 ? -21.862 -4.099 -3.169 1.00 49.12 109 ALA A O 1
ATOM 895 N N . THR A 1 110 ? -22.196 -6.102 -2.214 1.00 42.22 110 THR A N 1
ATOM 896 C CA . THR A 1 110 ? -23.562 -5.875 -1.738 1.00 42.22 110 THR A CA 1
ATOM 897 C C . THR A 1 110 ? -23.720 -4.530 -1.030 1.00 42.22 110 THR A C 1
ATOM 899 O O . THR A 1 110 ? -23.050 -4.259 -0.035 1.00 42.22 110 THR A O 1
ATOM 902 N N . ASN A 1 111 ? -24.641 -3.725 -1.562 1.00 41.03 111 ASN A N 1
ATOM 903 C CA . ASN A 1 111 ? -25.016 -2.383 -1.131 1.00 41.03 111 ASN A CA 1
ATOM 904 C C . ASN A 1 111 ? -25.475 -2.338 0.336 1.00 41.03 111 ASN A C 1
ATOM 906 O O . ASN A 1 111 ? -26.664 -2.420 0.635 1.00 41.03 111 ASN A O 1
ATOM 910 N N . THR A 1 112 ? -24.545 -2.137 1.257 1.00 43.34 112 THR A N 1
ATOM 911 C CA . THR A 1 112 ? -24.829 -1.429 2.507 1.00 43.34 112 THR A CA 1
ATOM 912 C C . THR A 1 112 ? -23.981 -0.180 2.490 1.00 43.34 112 THR A C 1
ATOM 914 O O . THR A 1 112 ? -22.866 -0.179 3.000 1.00 43.34 112 THR A O 1
ATOM 917 N N . THR A 1 113 ? -24.496 0.846 1.818 1.00 43.94 113 THR A N 1
ATOM 918 C CA . THR A 1 113 ? -23.879 2.162 1.706 1.00 43.94 113 THR A CA 1
ATOM 919 C C . THR A 1 113 ? -23.724 2.745 3.105 1.00 43.94 113 THR A C 1
ATOM 921 O O . THR A 1 113 ? -24.734 3.051 3.750 1.00 43.94 113 THR A O 1
ATOM 924 N N . PRO A 1 114 ? -22.503 2.860 3.636 1.00 49.53 114 PRO A N 1
ATOM 925 C CA . PRO A 1 114 ? -22.329 3.410 4.957 1.00 49.53 114 PRO A CA 1
ATOM 926 C C . PRO A 1 114 ? -22.278 4.954 4.769 1.00 49.53 114 PRO A C 1
ATOM 928 O O . PRO A 1 114 ? -21.629 5.452 3.850 1.00 49.53 114 PRO A O 1
ATOM 931 N N . PRO A 1 115 ? -23.024 5.748 5.559 1.00 56.09 115 PRO A N 1
ATOM 932 C CA . PRO A 1 115 ? -23.253 7.168 5.274 1.00 56.09 115 PRO A CA 1
ATOM 933 C C . PRO A 1 115 ? -21.974 8.015 5.373 1.00 56.09 115 PRO A C 1
ATOM 935 O O . PRO A 1 115 ? -21.230 7.874 6.339 1.00 56.09 115 PRO A O 1
ATOM 938 N N . LEU A 1 116 ? -21.805 8.989 4.464 1.00 55.09 116 LEU A N 1
ATOM 939 C CA . LEU A 1 116 ? -20.737 10.019 4.380 1.00 55.09 116 LEU A CA 1
ATOM 940 C C . LEU A 1 116 ? -20.311 10.700 5.708 1.00 55.09 116 LEU A C 1
ATOM 942 O O . LEU A 1 116 ? -19.280 11.361 5.765 1.00 55.09 116 LEU A O 1
ATOM 946 N N . ASN A 1 117 ? -21.067 10.532 6.796 1.00 64.38 117 ASN A N 1
ATOM 947 C CA . ASN A 1 117 ? -20.684 10.940 8.151 1.00 64.38 117 ASN A CA 1
ATOM 948 C C . ASN A 1 117 ? -19.732 9.954 8.872 1.00 64.38 117 ASN A C 1
ATOM 950 O O . ASN A 1 117 ? -19.389 10.210 10.024 1.00 64.38 117 ASN A O 1
ATOM 954 N N . LEU A 1 118 ? -19.297 8.846 8.254 1.00 63.53 118 LEU A N 1
ATOM 955 C CA . LEU A 1 118 ? -18.450 7.827 8.905 1.00 63.53 118 LEU A CA 1
ATOM 956 C C . LEU A 1 118 ? -17.141 8.346 9.490 1.00 63.53 118 LEU A C 1
ATOM 958 O O . LEU A 1 118 ? -16.635 7.749 10.440 1.00 63.53 118 LEU A O 1
ATOM 962 N N . PHE A 1 119 ? -16.605 9.428 8.933 1.00 75.69 119 PHE A N 1
ATOM 963 C CA . PHE A 1 119 ? -15.279 9.922 9.290 1.00 75.69 119 PHE A CA 1
ATOM 964 C C . PHE A 1 119 ? -15.292 10.973 10.403 1.00 75.69 119 PHE A C 1
ATOM 966 O O . PHE A 1 119 ? -14.224 11.348 10.874 1.00 75.69 119 PHE A O 1
ATOM 973 N N . LYS A 1 120 ? -16.467 11.444 10.854 1.00 80.25 120 LYS A N 1
ATOM 974 C CA . LYS A 1 120 ? -16.559 12.569 11.807 1.00 80.25 120 LYS A CA 1
ATOM 975 C C . LYS A 1 120 ? -15.906 12.320 13.170 1.00 80.25 120 LYS A C 1
ATOM 977 O O . LYS A 1 120 ? -15.582 13.288 13.844 1.00 80.25 120 LYS A O 1
ATOM 982 N N . ASP A 1 121 ? -15.640 11.064 13.513 1.00 88.94 121 ASP A N 1
ATOM 983 C CA . ASP A 1 121 ? -15.006 10.670 14.776 1.00 88.94 121 ASP A CA 1
ATOM 984 C C . ASP A 1 121 ? -13.793 9.752 14.551 1.00 88.94 121 ASP A C 1
ATOM 986 O O . ASP A 1 121 ? -13.430 8.953 15.418 1.00 88.94 121 ASP A O 1
ATOM 990 N N . ALA A 1 122 ? -13.197 9.788 13.355 1.00 93.19 122 ALA A N 1
ATOM 991 C CA . ALA A 1 122 ? -12.006 8.998 13.089 1.00 93.19 122 ALA A CA 1
ATOM 992 C C . ALA A 1 122 ? -10.836 9.507 13.946 1.00 93.19 122 ALA A C 1
ATOM 994 O O . ALA A 1 122 ? -10.571 10.705 14.024 1.00 93.19 122 ALA A O 1
ATOM 995 N N . ILE A 1 123 ? -10.139 8.573 14.591 1.00 95.44 123 ILE A N 1
ATOM 996 C CA . ILE A 1 123 ? -8.917 8.835 15.359 1.00 95.44 123 ILE A CA 1
ATOM 997 C C . ILE A 1 123 ? -7.773 9.161 14.398 1.00 95.44 123 ILE A C 1
ATOM 999 O O . ILE A 1 123 ? -6.964 10.037 14.677 1.00 95.44 123 ILE A O 1
ATOM 1003 N N . GLU A 1 124 ? -7.706 8.427 13.289 1.00 96.69 124 GLU A N 1
ATOM 1004 C CA . GLU A 1 124 ? -6.676 8.558 12.264 1.00 96.69 124 GLU A CA 1
ATOM 1005 C C . GLU A 1 124 ? -7.267 8.160 10.913 1.00 96.69 124 GLU A C 1
ATOM 1007 O O . GLU A 1 124 ? -8.040 7.197 10.822 1.00 96.69 124 GLU A O 1
ATOM 1012 N N . THR A 1 125 ? -6.891 8.880 9.862 1.00 95.81 125 THR A N 1
ATOM 1013 C CA . THR A 1 125 ? -7.258 8.553 8.484 1.00 95.81 125 THR A CA 1
ATOM 1014 C C . THR A 1 125 ? -6.081 8.811 7.568 1.00 95.81 125 THR A C 1
ATOM 1016 O O . THR A 1 125 ? -5.353 9.777 7.765 1.00 95.81 125 THR A O 1
ATOM 1019 N N . GLY A 1 126 ? -5.904 7.987 6.546 1.00 94.44 126 GLY A N 1
ATOM 1020 C CA . GLY A 1 126 ? -4.734 8.106 5.688 1.00 94.44 126 GLY A CA 1
ATOM 1021 C C . GLY A 1 126 ? -4.577 6.917 4.764 1.00 94.44 126 GLY A C 1
ATOM 1022 O O . GLY A 1 126 ? -5.168 5.855 4.967 1.00 94.44 126 GLY A O 1
ATOM 1023 N N . PHE A 1 127 ? -3.752 7.079 3.740 1.00 93.12 127 PHE A N 1
ATOM 1024 C CA . PHE A 1 127 ? -3.407 5.969 2.870 1.00 93.12 127 PHE A CA 1
ATOM 1025 C C . PHE A 1 127 ? -2.274 5.133 3.464 1.00 93.12 127 PHE A C 1
ATOM 1027 O O . PHE A 1 127 ? -1.250 5.671 3.873 1.00 93.12 127 PHE A O 1
ATOM 1034 N N . LEU A 1 128 ? -2.433 3.811 3.428 1.00 94.69 128 LEU A N 1
ATOM 1035 C CA . LEU A 1 128 ? -1.371 2.848 3.721 1.00 94.69 128 LEU A CA 1
ATOM 1036 C C . LEU A 1 128 ? -1.303 1.809 2.601 1.00 94.69 128 LEU A C 1
ATOM 1038 O O . LEU A 1 128 ? -2.293 1.540 1.909 1.00 94.69 128 LEU A O 1
ATOM 1042 N N . LEU A 1 129 ? -0.133 1.200 2.435 1.00 92.25 129 LEU A N 1
ATOM 1043 C CA . LEU A 1 129 ? 0.011 -0.003 1.623 1.00 92.25 129 LEU A CA 1
ATOM 1044 C C . LEU A 1 129 ? -0.328 -1.225 2.474 1.00 92.25 129 LEU A C 1
ATOM 1046 O O . LEU A 1 129 ? 0.289 -1.421 3.513 1.00 92.25 129 LEU A O 1
ATOM 1050 N N . LYS A 1 130 ? -1.265 -2.063 2.028 1.00 93.75 130 LYS A N 1
ATOM 1051 C CA . LYS A 1 130 ? -1.552 -3.376 2.621 1.00 93.75 130 LYS A CA 1
ATOM 1052 C C . LYS A 1 130 ? -0.888 -4.463 1.792 1.00 93.75 130 LYS A C 1
ATOM 1054 O O . LYS A 1 130 ? -1.134 -4.532 0.589 1.00 93.75 130 LYS A O 1
ATOM 1059 N N . TYR A 1 131 ? -0.100 -5.314 2.438 1.00 90.75 131 TYR A N 1
ATOM 1060 C CA . TYR A 1 131 ? 0.501 -6.494 1.826 1.00 90.75 131 TYR A CA 1
ATOM 1061 C C . TYR A 1 131 ? -0.426 -7.706 1.963 1.00 90.75 131 TYR A C 1
ATOM 1063 O O . TYR A 1 131 ? -0.912 -8.014 3.052 1.00 90.75 131 TYR A O 1
ATOM 1071 N N . GLU A 1 132 ? -0.665 -8.394 0.852 1.00 87.00 132 GLU A N 1
ATOM 1072 C CA . GLU A 1 132 ? -1.285 -9.715 0.804 1.00 87.00 132 GLU A CA 1
ATOM 1073 C C . GLU A 1 132 ? -0.232 -10.814 1.007 1.00 87.00 132 GLU A C 1
ATOM 1075 O O . GLU A 1 132 ? 0.969 -10.591 0.843 1.00 87.00 132 GLU A O 1
ATOM 1080 N N . VAL A 1 133 ? -0.692 -12.039 1.284 1.00 78.00 133 VAL A N 1
ATOM 1081 C CA . VAL A 1 133 ? 0.155 -13.234 1.499 1.00 78.00 133 VAL A CA 1
ATOM 1082 C C . VAL A 1 133 ? 1.168 -13.459 0.366 1.00 78.00 133 VAL A C 1
ATOM 1084 O O . VAL A 1 133 ? 2.261 -13.969 0.582 1.00 78.00 133 VAL A O 1
ATOM 1087 N N . THR A 1 134 ? 0.828 -13.041 -0.849 1.00 73.69 134 THR A N 1
ATOM 1088 C CA . THR A 1 134 ? 1.640 -13.149 -2.068 1.00 73.69 134 THR A CA 1
ATOM 1089 C C . THR A 1 134 ? 2.687 -12.033 -2.231 1.00 73.69 134 THR A C 1
ATOM 1091 O O . THR A 1 134 ? 3.190 -11.831 -3.338 1.00 73.69 134 THR A O 1
ATOM 1094 N N . ASN A 1 135 ? 3.013 -11.288 -1.164 1.00 68.44 135 ASN A N 1
ATOM 1095 C CA . ASN A 1 135 ? 3.852 -10.074 -1.181 1.00 68.44 135 ASN A CA 1
ATOM 1096 C C . ASN A 1 135 ? 3.317 -8.963 -2.102 1.00 68.44 135 ASN A C 1
ATOM 1098 O O . ASN A 1 135 ? 4.045 -8.071 -2.526 1.00 68.44 135 ASN A O 1
ATOM 1102 N N . LEU A 1 136 ? 2.027 -9.035 -2.403 1.00 74.94 136 LEU A N 1
ATOM 1103 C CA . LEU A 1 136 ? 1.276 -8.104 -3.226 1.00 74.94 136 LEU A CA 1
ATOM 1104 C C . LEU A 1 136 ? 0.911 -6.890 -2.380 1.00 74.94 136 LEU A C 1
ATOM 1106 O O . LEU A 1 136 ? 0.167 -7.063 -1.422 1.00 74.94 136 LEU A O 1
ATOM 1110 N N . CYS A 1 137 ? 1.384 -5.683 -2.699 1.00 82.56 137 CYS A N 1
ATOM 1111 C CA . CYS A 1 137 ? 0.966 -4.486 -1.967 1.00 82.56 137 CYS A CA 1
ATOM 1112 C C . CYS A 1 137 ? -0.060 -3.652 -2.743 1.00 82.56 137 CYS A C 1
ATOM 1114 O O . CYS A 1 137 ? 0.156 -3.278 -3.894 1.00 82.56 137 CYS A O 1
ATOM 1116 N N . ASN A 1 138 ? -1.175 -3.334 -2.086 1.00 85.69 138 ASN A N 1
ATOM 1117 C CA . ASN A 1 138 ? -2.231 -2.471 -2.611 1.00 85.69 138 ASN A CA 1
ATOM 1118 C C . ASN A 1 138 ? -2.390 -1.241 -1.715 1.00 85.69 138 ASN A C 1
ATOM 1120 O O . ASN A 1 138 ? -2.322 -1.345 -0.490 1.00 85.69 138 ASN A O 1
ATOM 1124 N N . ARG A 1 139 ? -2.613 -0.066 -2.315 1.00 87.06 139 ARG A N 1
ATOM 1125 C CA . ARG A 1 139 ? -2.914 1.160 -1.561 1.00 87.06 139 ARG A CA 1
ATOM 1126 C C . ARG A 1 139 ? -4.392 1.160 -1.189 1.00 87.06 139 ARG A C 1
ATOM 1128 O O . ARG A 1 139 ? -5.238 1.081 -2.077 1.00 87.06 139 ARG A O 1
ATOM 1135 N N . TYR A 1 140 ? -4.683 1.332 0.093 1.00 92.31 140 TYR A N 1
ATOM 1136 C CA . TYR A 1 140 ? -6.043 1.545 0.580 1.00 92.31 140 TYR A CA 1
ATOM 1137 C C . TYR A 1 140 ? -6.110 2.801 1.438 1.00 92.31 140 TYR A C 1
ATOM 1139 O O . TYR A 1 140 ? -5.120 3.211 2.045 1.00 92.31 140 TYR A O 1
ATOM 1147 N N . TRP A 1 141 ? -7.288 3.415 1.472 1.00 93.25 141 TRP A N 1
ATOM 1148 C CA . TRP A 1 141 ? -7.616 4.468 2.420 1.00 93.25 141 TRP A CA 1
ATOM 1149 C C . TRP A 1 141 ? -8.052 3.826 3.730 1.00 93.25 141 TRP A C 1
ATOM 1151 O O . TRP A 1 141 ? -9.088 3.162 3.776 1.00 93.25 141 TRP A O 1
ATOM 1161 N N . PHE A 1 142 ? -7.253 3.991 4.775 1.00 96.38 142 PHE A N 1
ATOM 1162 C CA . PHE A 1 142 ? -7.530 3.457 6.096 1.00 96.38 142 PHE A CA 1
ATOM 1163 C C . PHE A 1 142 ? -8.218 4.501 6.964 1.00 96.38 142 PHE A C 1
ATOM 1165 O O . PHE A 1 142 ? -7.898 5.688 6.927 1.00 96.38 142 PHE A O 1
ATOM 1172 N N . VAL A 1 143 ? -9.151 4.025 7.781 1.00 95.44 143 VAL A N 1
ATOM 1173 C CA . VAL A 1 143 ? -9.893 4.825 8.750 1.00 95.44 143 VAL A CA 1
ATOM 1174 C C . VAL A 1 143 ? -9.887 4.073 10.064 1.00 95.44 143 VAL A C 1
ATOM 1176 O O . VAL A 1 143 ? -10.488 3.005 10.184 1.00 95.44 143 VAL A O 1
ATOM 1179 N N . LEU A 1 144 ? -9.205 4.625 11.058 1.00 97.06 144 LEU A N 1
ATOM 1180 C CA . LEU A 1 144 ? -9.223 4.109 12.413 1.00 97.06 144 LEU A CA 1
ATOM 1181 C C . LEU A 1 144 ? -10.296 4.841 13.209 1.00 97.06 144 LEU A C 1
ATOM 1183 O O . LEU A 1 144 ? -10.171 6.034 13.476 1.00 97.06 144 LEU A O 1
ATOM 1187 N N . ARG A 1 145 ? -11.336 4.121 13.623 1.00 94.12 145 ARG A N 1
ATOM 1188 C CA . ARG A 1 145 ? -12.414 4.665 14.450 1.00 94.12 145 ARG A CA 1
ATOM 1189 C C . ARG A 1 145 ? -12.675 3.742 15.626 1.00 94.12 145 ARG A C 1
ATOM 1191 O O . ARG A 1 145 ? -12.816 2.532 15.452 1.00 94.12 145 ARG A O 1
ATOM 1198 N N . ASP A 1 146 ? -12.753 4.325 16.815 1.00 92.31 146 ASP A N 1
ATOM 1199 C CA . ASP A 1 146 ? -12.889 3.603 18.079 1.00 92.31 146 ASP A CA 1
ATOM 1200 C C . ASP A 1 146 ? -11.802 2.531 18.243 1.00 92.31 146 ASP A C 1
ATOM 1202 O O . ASP A 1 146 ? -10.659 2.845 18.558 1.00 92.31 146 ASP A O 1
ATOM 1206 N N . GLN A 1 147 ? -12.154 1.265 18.024 1.00 94.75 147 GLN A N 1
ATOM 1207 C CA . GLN A 1 147 ? -11.264 0.105 18.097 1.00 94.75 147 GLN A CA 1
ATOM 1208 C C . GLN A 1 147 ? -11.348 -0.748 16.830 1.00 94.75 147 GLN A C 1
ATOM 1210 O O . GLN A 1 147 ? -11.047 -1.941 16.863 1.00 94.75 147 GLN A O 1
ATOM 1215 N N . THR A 1 148 ? -11.759 -0.145 15.717 1.00 95.50 148 THR A N 1
ATOM 1216 C CA . THR A 1 148 ? -11.896 -0.826 14.435 1.00 95.50 148 THR A CA 1
ATOM 1217 C C . THR A 1 148 ? -11.153 -0.050 13.361 1.00 95.50 148 THR A C 1
ATOM 1219 O O . THR A 1 148 ? -11.337 1.156 13.187 1.00 95.50 148 THR A O 1
ATOM 1222 N N . LEU A 1 149 ? -10.293 -0.762 12.646 1.00 97.12 149 LEU A N 1
ATOM 1223 C CA . LEU A 1 149 ? -9.574 -0.270 11.489 1.00 97.12 149 LEU A CA 1
ATOM 1224 C C . LEU A 1 149 ? -10.337 -0.691 10.234 1.00 97.12 149 LEU A C 1
ATOM 1226 O O . LEU A 1 149 ? -10.421 -1.878 9.935 1.00 97.12 149 LEU A O 1
ATOM 1230 N N . TYR A 1 150 ? -10.893 0.271 9.511 1.00 95.38 150 TYR A N 1
ATOM 1231 C CA . TYR A 1 150 ? -11.580 0.065 8.238 1.00 95.38 150 TYR A CA 1
ATOM 1232 C C . TYR A 1 150 ? -10.638 0.413 7.093 1.00 95.38 150 TYR A C 1
ATOM 1234 O O . TYR A 1 150 ? -9.800 1.303 7.244 1.00 95.38 150 TYR A O 1
ATOM 1242 N N . TYR A 1 151 ? -10.792 -0.235 5.941 1.00 95.25 151 TYR A N 1
ATOM 1243 C CA . TYR A 1 151 ? -10.061 0.159 4.743 1.00 95.25 151 TYR A CA 1
ATOM 1244 C C . TYR A 1 151 ? -10.905 0.092 3.470 1.00 95.25 151 TYR A C 1
ATOM 1246 O O . TYR A 1 151 ? -11.692 -0.832 3.250 1.00 95.25 151 TYR A O 1
ATOM 1254 N N . TYR A 1 152 ? -10.720 1.111 2.635 1.00 91.31 152 TYR A N 1
ATOM 1255 C CA . TYR A 1 152 ? -11.487 1.404 1.428 1.00 91.31 152 TYR A CA 1
ATOM 1256 C C . TYR A 1 152 ? -10.550 1.522 0.230 1.00 91.31 152 TYR A C 1
ATOM 1258 O O . TYR A 1 152 ? -9.362 1.811 0.375 1.00 91.31 152 TYR A O 1
ATOM 1266 N N . LEU A 1 153 ? -11.080 1.354 -0.982 1.00 85.38 153 LEU A N 1
ATOM 1267 C CA . LEU A 1 153 ? -10.276 1.517 -2.199 1.00 85.38 153 LEU A CA 1
ATOM 1268 C C . LEU A 1 153 ? -9.780 2.963 -2.393 1.00 85.38 153 LEU A C 1
ATOM 1270 O O . LEU A 1 153 ? -8.713 3.190 -2.958 1.00 85.38 153 LEU A O 1
ATOM 1274 N N . SER A 1 154 ? -10.556 3.949 -1.945 1.00 84.44 154 SER A N 1
ATOM 1275 C CA . SER A 1 154 ? -10.179 5.363 -1.949 1.00 84.44 154 SER A CA 1
ATOM 1276 C C . SER A 1 154 ? -10.955 6.132 -0.881 1.00 84.44 154 SER A C 1
ATOM 1278 O O . SER A 1 154 ? -11.942 5.628 -0.354 1.00 84.44 154 SER A O 1
ATOM 1280 N N . GLU A 1 155 ? -10.527 7.362 -0.601 1.00 81.19 155 GLU A N 1
ATOM 1281 C CA . GLU A 1 155 ? -11.167 8.277 0.357 1.00 81.19 155 GLU A CA 1
ATOM 1282 C C . GLU A 1 155 ? -12.645 8.568 0.036 1.00 81.19 155 GLU A C 1
ATOM 1284 O O . GLU A 1 155 ? -13.470 8.693 0.935 1.00 81.19 155 GLU A O 1
ATOM 1289 N N . TYR A 1 156 ? -12.994 8.629 -1.252 1.00 78.62 156 TYR A N 1
ATOM 1290 C CA . TYR A 1 156 ? -14.364 8.897 -1.715 1.00 78.62 156 TYR A CA 1
ATOM 1291 C C . TYR A 1 156 ? -15.159 7.619 -1.987 1.00 78.62 156 TYR A C 1
ATOM 1293 O O . TYR A 1 156 ? -16.290 7.689 -2.466 1.00 78.62 156 TYR A O 1
ATOM 1301 N N . CYS A 1 157 ? -14.548 6.450 -1.785 1.00 73.31 157 CYS A N 1
ATOM 1302 C CA . CYS A 1 157 ? -15.196 5.184 -2.066 1.00 73.31 157 CYS A CA 1
ATOM 1303 C C . CYS A 1 157 ? -15.988 4.731 -0.845 1.00 73.31 157 CYS A C 1
ATOM 1305 O O . CYS A 1 157 ? -15.423 4.480 0.215 1.00 73.31 157 CYS A O 1
ATOM 1307 N N . GLU A 1 158 ? -17.289 4.542 -1.026 1.00 74.69 158 GLU A N 1
ATOM 1308 C CA . GLU A 1 158 ? -18.165 3.959 -0.006 1.00 74.69 158 GLU A CA 1
ATOM 1309 C C . GLU A 1 158 ? -17.996 2.433 0.099 1.00 74.69 158 GLU A C 1
ATOM 1311 O O . GLU A 1 158 ? -18.447 1.817 1.066 1.00 74.69 158 GLU A O 1
ATOM 1316 N N . ASN A 1 159 ? -17.312 1.812 -0.871 1.00 80.31 159 ASN A N 1
ATOM 1317 C CA . ASN A 1 159 ? -17.078 0.372 -0.880 1.00 80.31 159 ASN A CA 1
ATOM 1318 C C . ASN A 1 159 ? -15.995 0.007 0.137 1.00 80.31 159 ASN A C 1
ATOM 1320 O O . ASN A 1 159 ? -14.792 0.115 -0.129 1.00 80.31 159 ASN A O 1
ATOM 1324 N N . LEU A 1 160 ? -16.453 -0.457 1.297 1.00 89.25 160 LEU A N 1
ATOM 1325 C CA . LEU A 1 160 ? -15.623 -1.089 2.308 1.00 89.25 160 LEU A CA 1
ATOM 1326 C C . LEU A 1 160 ? -14.976 -2.351 1.725 1.00 89.25 160 LEU A C 1
ATOM 1328 O O . LEU A 1 160 ? -15.674 -3.261 1.279 1.00 89.25 160 LEU A O 1
ATOM 1332 N N . ILE A 1 161 ? -13.646 -2.411 1.746 1.00 93.12 161 ILE A N 1
ATOM 1333 C CA . ILE A 1 161 ? -12.899 -3.599 1.315 1.00 93.12 161 ILE A CA 1
ATOM 1334 C C . ILE A 1 161 ? -12.784 -4.586 2.473 1.00 93.12 161 ILE A C 1
ATOM 1336 O O . ILE A 1 161 ? -12.987 -5.784 2.293 1.00 93.12 161 ILE A O 1
ATOM 1340 N N . GLY A 1 162 ? -12.499 -4.080 3.670 1.00 94.38 162 GLY A N 1
ATOM 1341 C CA . GLY A 1 162 ? -12.439 -4.894 4.872 1.00 94.38 162 GLY A CA 1
ATOM 1342 C C . GLY A 1 162 ? -12.322 -4.063 6.139 1.00 94.38 162 GLY A C 1
ATOM 1343 O O . GLY A 1 162 ? -12.191 -2.837 6.107 1.00 94.38 162 GLY A O 1
ATOM 1344 N N . LEU A 1 163 ? -12.390 -4.755 7.271 1.00 96.06 163 LEU A N 1
ATOM 1345 C CA . LEU A 1 163 ? -12.231 -4.166 8.592 1.00 96.06 163 LEU A CA 1
ATOM 1346 C C . LEU A 1 163 ? -11.499 -5.131 9.519 1.00 96.06 163 LEU A C 1
ATOM 1348 O O . LEU A 1 163 ? -11.574 -6.344 9.341 1.00 96.06 163 LEU A O 1
ATOM 1352 N N . MET A 1 164 ? -10.852 -4.586 10.542 1.00 96.19 164 MET A N 1
ATOM 1353 C CA . MET A 1 164 ? -10.214 -5.344 11.609 1.00 96.19 164 MET A CA 1
ATOM 1354 C C . MET A 1 164 ? -10.503 -4.699 12.963 1.00 96.19 164 MET A C 1
ATOM 1356 O O . MET A 1 164 ? -10.193 -3.531 13.187 1.00 96.19 164 MET A O 1
ATOM 1360 N N . GLU A 1 165 ? -11.028 -5.485 13.901 1.00 95.56 165 GLU A N 1
ATOM 1361 C CA . GLU A 1 165 ? -11.071 -5.099 15.312 1.00 95.56 165 GLU A CA 1
ATOM 1362 C C . GLU A 1 165 ? -9.656 -5.130 15.903 1.00 95.56 165 GLU A C 1
ATOM 1364 O O . GLU A 1 165 ? -8.991 -6.169 15.910 1.00 95.56 165 GLU A O 1
ATOM 1369 N N . ILE A 1 166 ? -9.204 -3.998 16.438 1.00 96.06 166 ILE A N 1
ATOM 1370 C CA . ILE A 1 166 ? -7.860 -3.847 17.010 1.00 96.0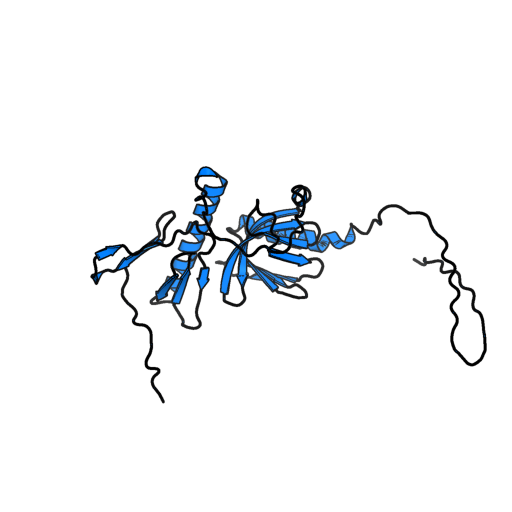6 166 ILE A CA 1
ATOM 1371 C C . ILE A 1 166 ? -7.833 -3.915 18.541 1.00 96.06 166 ILE A C 1
ATOM 1373 O O . ILE A 1 166 ? -6.752 -3.918 19.128 1.00 96.06 166 ILE A O 1
ATOM 1377 N N . ALA A 1 167 ? -8.998 -4.013 19.193 1.00 92.69 167 ALA A N 1
ATOM 1378 C CA . ALA A 1 167 ? -9.149 -4.070 20.653 1.00 92.69 167 ALA A CA 1
ATOM 1379 C C . ALA A 1 167 ? -8.196 -5.078 21.322 1.00 92.69 167 ALA A C 1
ATOM 1381 O O . ALA A 1 167 ? -7.552 -4.783 22.325 1.00 92.69 167 ALA A O 1
ATOM 1382 N N . ASN A 1 168 ? -8.070 -6.261 20.716 1.00 90.81 168 ASN A N 1
ATOM 1383 C CA . ASN A 1 168 ? -7.212 -7.347 21.189 1.00 90.81 168 ASN A CA 1
ATOM 1384 C C . ASN A 1 168 ? -6.063 -7.655 20.220 1.00 90.81 168 ASN A C 1
ATOM 1386 O O . ASN A 1 168 ? -5.454 -8.720 20.309 1.00 90.81 168 ASN A O 1
ATOM 1390 N N . ALA A 1 169 ? -5.784 -6.759 19.272 1.00 96.12 169 ALA A N 1
ATOM 1391 C CA . ALA A 1 169 ? -4.722 -6.978 18.307 1.00 96.12 169 ALA A CA 1
ATOM 1392 C C . ALA A 1 169 ? -3.341 -6.732 18.933 1.00 96.12 169 ALA A C 1
ATOM 1394 O O . ALA A 1 169 ? -3.132 -5.830 19.760 1.00 96.12 169 ALA A O 1
ATOM 1395 N N . MET A 1 170 ? -2.367 -7.530 18.504 1.00 96.88 170 MET A N 1
ATOM 1396 C CA . MET A 1 170 ? -0.960 -7.265 18.776 1.00 96.88 170 MET A CA 1
ATOM 1397 C C . MET A 1 170 ? -0.416 -6.380 17.656 1.00 96.88 170 MET A C 1
ATOM 1399 O O . MET A 1 170 ? -0.435 -6.768 16.494 1.00 96.88 170 MET A O 1
ATOM 1403 N N . ILE A 1 171 ? 0.069 -5.193 18.013 1.00 96.69 171 ILE A N 1
ATOM 1404 C CA . ILE A 1 171 ? 0.730 -4.279 17.078 1.00 96.69 171 ILE A CA 1
ATOM 1405 C C . ILE A 1 171 ? 2.231 -4.519 17.209 1.00 96.69 171 ILE A C 1
ATOM 1407 O O . ILE A 1 171 ? 2.785 -4.348 18.298 1.00 96.69 171 ILE A O 1
ATOM 1411 N N . ARG A 1 172 ? 2.865 -4.950 16.122 1.00 95.25 172 ARG A N 1
ATOM 1412 C CA . ARG A 1 172 ? 4.305 -5.186 16.019 1.00 95.25 172 ARG A CA 1
ATOM 1413 C C . ARG A 1 172 ? 4.921 -4.168 15.075 1.00 95.25 172 ARG A C 1
ATOM 1415 O O . ARG A 1 172 ? 4.346 -3.818 14.047 1.00 95.25 172 ARG A O 1
ATOM 1422 N N . THR A 1 173 ? 6.113 -3.726 15.435 1.00 88.81 173 THR A N 1
ATOM 1423 C CA . THR A 1 173 ? 6.954 -2.863 14.615 1.00 88.81 173 THR A CA 1
ATOM 1424 C C . THR A 1 173 ? 8.082 -3.703 14.053 1.00 88.81 173 THR A C 1
ATOM 1426 O O . THR A 1 173 ? 8.731 -4.441 14.796 1.00 88.81 173 THR A O 1
ATOM 1429 N N . ASN A 1 174 ? 8.319 -3.607 12.749 1.00 79.50 174 ASN A N 1
ATOM 1430 C CA . ASN A 1 174 ? 9.552 -4.127 12.183 1.00 79.50 174 ASN A CA 1
ATOM 1431 C C . ASN A 1 174 ? 10.570 -2.986 12.201 1.00 79.50 174 ASN A C 1
ATOM 1433 O O . ASN A 1 174 ? 10.481 -2.075 11.384 1.00 79.50 174 ASN A O 1
ATOM 1437 N N . GLU A 1 175 ? 11.506 -3.008 13.151 1.00 61.72 175 GLU A N 1
ATOM 1438 C CA . GLU A 1 175 ? 12.578 -2.005 13.277 1.00 61.72 175 GLU A CA 1
ATOM 1439 C C . GLU A 1 175 ? 13.670 -2.187 12.207 1.00 61.72 175 GLU A C 1
ATOM 1441 O O . GLU A 1 175 ? 14.861 -2.043 12.469 1.00 61.72 175 GLU A O 1
ATOM 1446 N N . SER A 1 176 ? 13.284 -2.531 10.980 1.00 75.12 176 SER A N 1
ATOM 1447 C CA . SER A 1 176 ? 14.196 -2.435 9.852 1.00 75.12 176 SER A CA 1
ATOM 1448 C C . SER A 1 176 ? 14.323 -0.963 9.472 1.00 75.12 176 SER A C 1
ATOM 1450 O O . SER A 1 176 ? 13.316 -0.309 9.202 1.00 75.12 176 SER A O 1
ATOM 1452 N N . GLU A 1 177 ? 15.558 -0.454 9.441 1.00 66.56 177 GLU A N 1
ATOM 1453 C CA . GLU A 1 177 ? 15.879 0.952 9.134 1.00 66.56 177 GLU A CA 1
ATOM 1454 C C . GLU A 1 177 ? 15.272 1.443 7.805 1.00 66.56 177 GLU A C 1
ATOM 1456 O O . GLU A 1 177 ? 15.013 2.634 7.648 1.00 66.56 177 GLU A O 1
ATOM 1461 N N . ASP A 1 178 ? 14.966 0.518 6.891 1.00 72.12 178 ASP A N 1
ATOM 1462 C CA . ASP A 1 178 ? 14.498 0.811 5.536 1.00 72.12 178 ASP A CA 1
ATOM 1463 C C . ASP A 1 178 ? 12.984 0.627 5.333 1.00 72.12 178 ASP A C 1
ATOM 1465 O O . ASP A 1 178 ? 12.502 0.755 4.205 1.00 72.12 178 ASP A O 1
ATOM 1469 N N . SER A 1 179 ? 12.214 0.276 6.372 1.00 80.94 179 SER A N 1
ATOM 1470 C CA . SER A 1 179 ? 10.787 -0.023 6.201 1.00 80.94 179 SER A CA 1
ATOM 1471 C C . SER A 1 179 ? 9.904 0.589 7.283 1.00 80.94 179 SER A C 1
ATOM 1473 O O . SER A 1 179 ? 10.066 0.324 8.471 1.00 80.94 179 SER A O 1
ATOM 1475 N N . PHE A 1 180 ? 8.893 1.343 6.860 1.00 91.62 180 PHE A N 1
ATOM 1476 C CA . PHE A 1 180 ? 7.877 1.938 7.728 1.00 91.62 180 PHE A CA 1
ATOM 1477 C C . PHE A 1 180 ? 6.703 0.973 7.961 1.00 91.62 180 PHE A C 1
ATOM 1479 O O . PHE A 1 180 ? 5.537 1.320 7.761 1.00 91.62 180 PHE A O 1
ATOM 1486 N N . MET A 1 181 ? 7.035 -0.268 8.331 1.00 94.19 181 MET A N 1
ATOM 1487 C CA . MET A 1 181 ? 6.104 -1.395 8.397 1.00 94.19 181 MET A CA 1
ATOM 1488 C C . MET A 1 181 ? 5.479 -1.564 9.785 1.00 94.19 181 MET A C 1
ATOM 1490 O O . MET A 1 181 ? 6.173 -1.674 10.798 1.00 94.19 181 MET A O 1
ATOM 1494 N N . ILE A 1 182 ? 4.156 -1.677 9.810 1.00 96.12 182 ILE A N 1
ATOM 1495 C CA . ILE A 1 182 ? 3.330 -1.980 10.975 1.00 96.12 182 ILE A CA 1
ATOM 1496 C C . ILE A 1 182 ? 2.642 -3.321 10.718 1.00 96.12 182 ILE A C 1
ATOM 1498 O O . ILE A 1 182 ? 1.910 -3.478 9.744 1.00 96.12 182 ILE A O 1
ATOM 1502 N N . GLU A 1 183 ? 2.844 -4.291 11.604 1.00 96.38 183 GLU A N 1
ATOM 1503 C CA . GLU A 1 183 ? 2.116 -5.559 11.569 1.00 96.38 183 GLU A CA 1
ATOM 1504 C C . GLU A 1 183 ? 1.020 -5.544 12.644 1.00 96.38 183 GLU A C 1
ATOM 1506 O O . GLU A 1 183 ? 1.297 -5.421 13.839 1.00 96.38 183 GLU A O 1
ATOM 1511 N N . VAL A 1 184 ? -0.240 -5.654 12.222 1.00 97.19 184 VAL A N 1
ATOM 1512 C CA . VAL A 1 184 ? -1.413 -5.701 13.103 1.00 97.19 184 VAL A CA 1
ATOM 1513 C C . VAL A 1 184 ? -1.950 -7.127 13.115 1.00 97.19 184 VAL A C 1
ATOM 1515 O O . VAL A 1 184 ? -2.626 -7.570 12.188 1.00 97.19 184 VAL A O 1
ATOM 1518 N N . VAL A 1 185 ? -1.621 -7.866 14.171 1.00 97.06 185 VAL A N 1
ATOM 1519 C CA . VAL A 1 185 ? -2.007 -9.269 14.345 1.00 97.06 185 VAL A CA 1
ATOM 1520 C C . VAL A 1 185 ? -3.350 -9.324 15.067 1.00 97.06 185 VAL A C 1
ATOM 1522 O O . VAL A 1 185 ? -3.421 -9.137 16.285 1.00 97.06 185 VAL A O 1
ATOM 1525 N N . GLY A 1 186 ? -4.420 -9.552 14.308 1.00 95.81 186 GLY A N 1
ATOM 1526 C CA . GLY A 1 186 ? -5.767 -9.755 14.831 1.00 95.81 186 GLY A CA 1
ATOM 1527 C C . GLY A 1 186 ? -6.062 -11.225 15.144 1.00 95.81 186 GLY A C 1
ATOM 1528 O O . GLY A 1 186 ? -5.206 -12.101 15.066 1.00 95.81 186 GLY A O 1
ATOM 1529 N N . LYS A 1 187 ? -7.321 -11.518 15.493 1.00 94.50 187 LYS A N 1
ATOM 1530 C CA . LYS A 1 187 ? -7.771 -12.892 15.791 1.00 94.50 187 LYS A CA 1
ATOM 1531 C C . LYS A 1 187 ? -7.946 -13.758 14.537 1.00 94.50 187 LYS A C 1
ATOM 1533 O O . LYS A 1 187 ? -7.793 -14.972 14.612 1.00 94.50 187 LYS A O 1
ATOM 1538 N N . ARG A 1 188 ? -8.364 -13.146 13.424 1.00 93.62 188 ARG A N 1
ATOM 1539 C CA . ARG A 1 188 ? -8.722 -13.846 12.175 1.00 93.62 188 ARG A CA 1
ATOM 1540 C C . ARG A 1 188 ? -7.680 -13.691 11.078 1.00 93.62 188 ARG A C 1
ATOM 1542 O O . ARG A 1 188 ? -7.557 -14.574 10.241 1.00 93.62 188 ARG A O 1
ATOM 1549 N N . GLU A 1 189 ? -6.965 -12.576 11.080 1.00 95.50 189 GLU A N 1
ATOM 1550 C CA . GLU A 1 189 ? -5.992 -12.239 10.053 1.00 95.50 189 GLU A CA 1
ATOM 1551 C C . GLU A 1 189 ? -4.878 -11.373 10.650 1.00 95.50 189 GLU A C 1
ATOM 1553 O O . GLU A 1 189 ? -5.034 -10.792 11.730 1.00 95.50 189 GLU A O 1
ATOM 1558 N N . THR A 1 190 ? -3.777 -11.277 9.914 1.00 95.88 190 THR A N 1
ATOM 1559 C CA . THR A 1 190 ? -2.673 -10.360 10.189 1.00 95.88 190 THR A CA 1
ATOM 1560 C C . THR A 1 190 ? -2.588 -9.370 9.041 1.00 95.88 190 THR A C 1
ATOM 1562 O O . THR A 1 190 ? -2.468 -9.779 7.888 1.00 95.88 190 THR A O 1
ATOM 1565 N N . LEU A 1 191 ? -2.631 -8.076 9.350 1.00 96.69 191 LEU A N 1
ATOM 1566 C CA . LEU A 1 191 ? -2.415 -7.022 8.365 1.00 96.69 191 LEU A CA 1
ATOM 1567 C C . LEU A 1 191 ? -0.958 -6.579 8.410 1.00 96.69 191 LEU A C 1
ATOM 1569 O O . LEU A 1 191 ? -0.462 -6.181 9.461 1.00 96.69 191 LEU A O 1
ATOM 1573 N N . GLN A 1 192 ? -0.293 -6.608 7.262 1.00 95.75 192 GLN A N 1
ATOM 1574 C CA . GLN A 1 192 ? 1.019 -6.001 7.076 1.00 95.75 192 GLN A CA 1
ATOM 1575 C C . GLN A 1 192 ? 0.836 -4.681 6.338 1.00 95.75 192 GLN A C 1
ATOM 1577 O O . GLN A 1 192 ? 0.415 -4.664 5.180 1.00 95.75 192 GLN A O 1
ATOM 1582 N N . LEU A 1 193 ? 1.095 -3.581 7.038 1.00 95.88 193 LEU A N 1
ATOM 1583 C CA . LEU A 1 193 ? 0.826 -2.225 6.582 1.00 95.88 193 LEU A CA 1
ATOM 1584 C C . LEU A 1 193 ? 2.135 -1.449 6.444 1.00 95.88 193 LEU A C 1
ATOM 1586 O O . LEU A 1 193 ? 2.986 -1.546 7.318 1.00 95.88 193 LEU A O 1
ATOM 1590 N N . GLU A 1 194 ? 2.289 -0.648 5.396 1.00 93.38 194 GLU A N 1
ATOM 1591 C CA . GLU A 1 194 ? 3.422 0.273 5.236 1.00 93.38 194 GLU A CA 1
ATOM 1592 C C . GLU A 1 194 ? 2.916 1.704 5.126 1.00 93.38 194 GLU A C 1
ATOM 1594 O O . GLU A 1 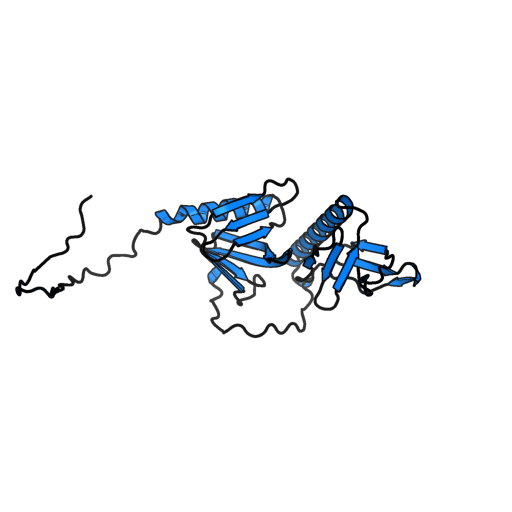194 ? 2.028 2.002 4.319 1.00 93.38 194 GLU A O 1
ATOM 1599 N N . ALA A 1 195 ? 3.498 2.578 5.940 1.00 93.31 195 ALA A N 1
ATOM 1600 C CA . ALA A 1 195 ? 3.286 4.012 5.844 1.00 93.31 195 ALA A CA 1
ATOM 1601 C C . ALA A 1 195 ? 4.171 4.632 4.756 1.00 93.31 195 ALA A C 1
ATOM 1603 O O . ALA A 1 195 ? 5.213 4.084 4.395 1.00 93.31 195 ALA A O 1
ATOM 1604 N N . ALA A 1 196 ? 3.756 5.785 4.232 1.00 87.44 196 ALA A N 1
ATOM 1605 C CA . ALA A 1 196 ? 4.491 6.460 3.168 1.00 87.44 196 ALA A CA 1
ATOM 1606 C C . ALA A 1 196 ? 5.848 6.995 3.651 1.00 87.44 196 ALA A C 1
ATOM 1608 O O . ALA A 1 196 ? 6.840 6.944 2.926 1.00 87.44 196 ALA A O 1
ATOM 1609 N N . ASP A 1 197 ? 5.904 7.497 4.882 1.00 86.06 197 ASP A N 1
ATOM 1610 C CA . ASP A 1 197 ? 7.126 8.009 5.480 1.00 86.06 197 ASP A CA 1
ATOM 1611 C C . ASP A 1 197 ? 7.167 7.797 7.003 1.00 86.06 197 ASP A C 1
ATOM 1613 O O . ASP A 1 197 ? 6.245 7.265 7.628 1.00 86.06 197 ASP A O 1
ATOM 1617 N N . SER A 1 198 ? 8.287 8.194 7.612 1.00 89.62 198 SER A N 1
ATOM 1618 C CA . SER A 1 198 ? 8.510 8.036 9.052 1.00 89.62 198 SER A CA 1
ATOM 1619 C C . SER A 1 198 ? 7.531 8.833 9.923 1.00 89.62 198 SER A C 1
ATOM 1621 O O . SER A 1 198 ? 7.311 8.461 11.080 1.00 89.62 198 SER A O 1
ATOM 1623 N N . VAL A 1 199 ? 6.962 9.927 9.405 1.00 91.38 199 VAL A N 1
ATOM 1624 C CA . VAL A 1 199 ? 6.004 10.758 10.140 1.00 91.38 199 VAL A CA 1
ATOM 1625 C C . VAL A 1 199 ? 4.661 10.043 10.162 1.00 91.38 199 VAL A C 1
ATOM 1627 O O . VAL A 1 199 ? 4.136 9.795 11.252 1.00 91.38 199 VAL A O 1
ATOM 1630 N N . ASP A 1 200 ? 4.187 9.605 8.994 1.00 92.69 200 ASP A N 1
ATOM 1631 C CA . ASP A 1 200 ? 2.967 8.806 8.857 1.00 92.69 200 ASP A CA 1
ATOM 1632 C C . ASP A 1 200 ? 3.045 7.530 9.698 1.00 92.69 200 ASP A C 1
ATOM 1634 O O . ASP A 1 200 ? 2.125 7.215 10.453 1.00 92.69 200 ASP A O 1
ATOM 1638 N N . TYR A 1 201 ? 4.178 6.827 9.646 1.00 94.56 201 TYR A N 1
ATOM 1639 C CA . TYR A 1 201 ? 4.425 5.630 10.447 1.00 94.56 201 TYR A CA 1
ATOM 1640 C C . TYR A 1 201 ? 4.217 5.870 11.940 1.00 94.56 201 TYR A C 1
ATOM 1642 O O . TYR A 1 201 ? 3.498 5.125 12.609 1.00 94.56 201 TYR A O 1
ATOM 1650 N N . ARG A 1 202 ? 4.848 6.921 12.479 1.00 94.62 202 ARG A N 1
ATOM 1651 C CA . ARG A 1 202 ? 4.754 7.255 13.904 1.00 94.62 202 ARG A CA 1
ATOM 1652 C C . ARG A 1 202 ? 3.333 7.655 14.281 1.00 94.62 202 ARG A C 1
ATOM 1654 O O . ARG A 1 202 ? 2.895 7.273 15.369 1.00 94.62 202 ARG A O 1
ATOM 1661 N N . SER A 1 203 ? 2.635 8.389 13.410 1.00 95.94 203 SER A N 1
ATOM 1662 C CA . SER A 1 203 ? 1.234 8.769 13.626 1.00 95.94 203 SER A CA 1
ATOM 1663 C C . SER A 1 203 ? 0.356 7.528 13.717 1.00 95.94 203 SER A C 1
ATOM 1665 O O . SER A 1 203 ? -0.216 7.256 14.772 1.00 95.94 203 SER A O 1
ATOM 1667 N N . TRP A 1 204 ? 0.373 6.686 12.681 1.00 97.50 204 TRP A N 1
ATOM 1668 C CA . TRP A 1 204 ? -0.405 5.451 12.627 1.00 97.50 204 TRP A CA 1
ATOM 1669 C C . TRP A 1 204 ? -0.103 4.508 13.785 1.00 97.50 204 TRP A C 1
ATOM 1671 O O . TRP A 1 204 ? -1.022 4.022 14.445 1.00 97.50 204 TRP A O 1
ATOM 1681 N N . HIS A 1 205 ? 1.175 4.281 14.089 1.00 96.31 205 HIS A N 1
ATOM 1682 C CA . HIS A 1 205 ? 1.575 3.434 15.205 1.00 96.31 205 HIS A CA 1
ATOM 1683 C C . HIS A 1 205 ? 1.021 3.963 16.539 1.00 96.31 205 HIS A C 1
ATOM 1685 O O . HIS A 1 205 ? 0.422 3.209 17.312 1.00 96.31 205 HIS A O 1
ATOM 1691 N N . ARG A 1 206 ? 1.152 5.271 16.805 1.00 96.75 206 ARG A N 1
ATOM 1692 C CA . ARG A 1 206 ? 0.612 5.907 18.017 1.00 96.75 206 ARG A CA 1
ATOM 1693 C C . ARG A 1 206 ? -0.912 5.809 18.081 1.00 96.75 206 ARG A C 1
ATOM 1695 O O . ARG A 1 206 ? -1.451 5.494 19.147 1.00 96.75 206 ARG A O 1
ATOM 1702 N N . SER A 1 207 ? -1.594 6.072 16.973 1.00 97.31 207 SER A N 1
ATOM 1703 C CA . SER A 1 207 ? -3.053 6.059 16.872 1.00 97.31 207 SER A CA 1
ATOM 1704 C C . SER A 1 207 ? -3.615 4.655 17.111 1.00 97.31 207 SER A C 1
ATOM 1706 O O . SER A 1 207 ? -4.516 4.495 17.935 1.00 97.31 207 SER A O 1
ATOM 1708 N N . LEU A 1 208 ? -3.006 3.617 16.524 1.00 97.06 208 LEU A N 1
ATOM 1709 C CA . LEU A 1 208 ? -3.370 2.213 16.757 1.00 97.06 208 LEU A CA 1
ATOM 1710 C C . LEU A 1 208 ? -3.200 1.801 18.230 1.00 97.06 208 LEU A C 1
ATOM 1712 O O . LEU A 1 208 ? -4.103 1.195 18.812 1.00 97.06 208 LEU A O 1
ATOM 1716 N N . HIS A 1 209 ? -2.082 2.162 18.873 1.00 96.00 209 HIS A N 1
ATOM 1717 C CA . HIS A 1 209 ? -1.890 1.884 20.305 1.00 96.00 209 HIS A CA 1
ATOM 1718 C C . HIS A 1 209 ? -2.893 2.633 21.184 1.00 96.00 209 HIS A C 1
ATOM 1720 O O . HIS A 1 209 ? -3.435 2.058 22.127 1.00 96.00 209 HIS A O 1
ATOM 1726 N N . THR A 1 210 ? -3.160 3.901 20.873 1.00 95.19 210 THR A N 1
ATOM 1727 C CA . THR A 1 210 ? -4.113 4.737 21.618 1.00 95.19 210 THR A CA 1
ATOM 1728 C C . THR A 1 210 ? -5.521 4.155 21.545 1.00 95.19 210 THR A C 1
ATOM 1730 O O . THR A 1 210 ? -6.173 3.973 22.574 1.00 95.19 210 THR A O 1
ATOM 1733 N N . ALA A 1 211 ? -5.961 3.799 20.340 1.00 95.12 211 ALA A N 1
ATOM 1734 C CA . ALA A 1 211 ? -7.251 3.177 20.095 1.00 95.12 211 ALA A CA 1
ATOM 1735 C C . ALA A 1 211 ? -7.407 1.860 20.877 1.00 95.12 211 ALA A C 1
ATOM 1737 O O . ALA A 1 211 ? -8.399 1.680 21.583 1.00 95.12 211 ALA A O 1
ATOM 1738 N N . ARG A 1 212 ? -6.378 0.999 20.882 1.00 93.81 212 ARG A N 1
ATOM 1739 C CA . ARG A 1 212 ? -6.362 -0.248 21.670 1.00 93.81 212 ARG A CA 1
ATOM 1740 C C . ARG A 1 212 ? -6.512 -0.014 23.180 1.00 93.81 212 ARG A C 1
ATOM 1742 O O . ARG A 1 212 ? -7.191 -0.772 23.866 1.00 93.81 212 ARG A O 1
ATOM 1749 N N . LEU A 1 213 ? -5.891 1.035 23.723 1.00 91.62 213 LEU A N 1
ATOM 1750 C CA . LEU A 1 213 ? -5.935 1.338 25.161 1.00 91.62 213 LEU A CA 1
ATOM 1751 C C . LEU A 1 213 ? -7.249 1.998 25.612 1.00 91.62 213 LEU A C 1
ATOM 1753 O O . LEU A 1 213 ? -7.622 1.895 26.786 1.00 91.62 213 LEU A O 1
ATOM 1757 N N . ASN A 1 214 ? -7.979 2.646 24.701 1.00 86.88 214 ASN A N 1
ATOM 1758 C CA . ASN A 1 214 ? -9.215 3.369 25.014 1.00 86.88 214 ASN A CA 1
ATOM 1759 C C . ASN A 1 214 ? -10.405 2.468 25.396 1.00 86.88 214 ASN A C 1
ATOM 1761 O O . ASN A 1 214 ? -11.432 2.977 25.853 1.00 86.88 214 ASN A O 1
ATOM 1765 N N . MET A 1 215 ? -10.243 1.140 25.343 1.00 67.62 215 MET A N 1
ATOM 1766 C CA . MET A 1 215 ? -11.242 0.142 25.746 1.00 67.62 215 MET A CA 1
ATOM 1767 C C . MET A 1 215 ? -11.829 0.382 27.149 1.00 67.62 215 MET A C 1
ATOM 1769 O O . MET A 1 215 ? -12.982 0.056 27.413 1.00 67.62 215 MET A O 1
ATOM 1773 N N . ARG A 1 216 ? -11.058 0.997 28.056 1.00 59.69 216 ARG A N 1
ATOM 1774 C CA . ARG A 1 216 ? -11.443 1.159 29.469 1.00 59.69 216 ARG A CA 1
ATOM 1775 C C . ARG A 1 216 ? -12.329 2.365 29.771 1.00 59.69 216 ARG A C 1
ATOM 1777 O O . ARG A 1 216 ? -12.847 2.454 30.879 1.00 59.69 216 ARG A O 1
ATOM 1784 N N . LYS A 1 217 ? -12.486 3.311 28.840 1.00 61.94 217 LYS A N 1
ATOM 1785 C CA . LYS A 1 217 ? -13.255 4.546 29.093 1.00 61.94 217 LYS A CA 1
ATOM 1786 C C . LYS A 1 217 ? -14.683 4.501 28.548 1.00 61.94 217 LYS A C 1
ATOM 1788 O O . LYS A 1 217 ? -15.515 5.279 29.004 1.00 61.94 217 LYS A O 1
ATOM 1793 N N . SER A 1 218 ? -14.975 3.579 27.627 1.00 55.81 218 SER A N 1
ATOM 1794 C CA . SER A 1 218 ? -16.295 3.454 26.992 1.00 55.81 218 SER A CA 1
ATOM 1795 C C . SER A 1 218 ? -17.308 2.634 27.803 1.00 55.81 218 SER A C 1
ATOM 1797 O O . SER A 1 218 ? -18.472 2.572 27.425 1.00 55.81 218 SER A O 1
ATOM 1799 N N . THR A 1 219 ? -16.922 2.041 28.936 1.00 51.44 219 THR A N 1
ATOM 1800 C CA . THR A 1 219 ? -17.845 1.340 29.850 1.00 51.44 219 THR A CA 1
ATOM 1801 C C . THR A 1 219 ? -18.626 2.279 30.772 1.00 51.44 219 THR A C 1
ATOM 1803 O O . THR A 1 219 ? -19.214 1.831 31.754 1.00 51.44 219 THR A O 1
ATOM 1806 N N . LYS A 1 220 ? -18.703 3.579 30.457 1.00 51.50 220 LYS A N 1
ATOM 1807 C CA . LYS A 1 220 ? -19.868 4.359 30.878 1.00 51.50 220 LYS A CA 1
ATOM 1808 C C . LYS A 1 220 ? -21.029 3.903 30.008 1.00 51.50 220 LYS A C 1
ATOM 1810 O O . LYS A 1 220 ? -21.245 4.429 28.923 1.00 51.50 220 LYS A O 1
ATOM 1815 N N . SER A 1 221 ? -21.699 2.862 30.496 1.00 44.25 221 SER A N 1
ATOM 1816 C CA . SER A 1 221 ? -23.019 2.429 30.057 1.00 44.25 221 SER A CA 1
ATOM 1817 C C . SER A 1 221 ? -23.844 3.646 29.625 1.00 44.25 221 SER A C 1
ATOM 1819 O O . SER A 1 221 ? -23.955 4.580 30.433 1.00 44.25 221 SER A O 1
ATOM 1821 N N . PRO A 1 222 ? -24.415 3.669 28.406 1.00 47.00 222 PRO A N 1
ATOM 1822 C CA . PRO A 1 222 ? -25.455 4.639 28.117 1.00 47.00 222 PRO A CA 1
ATOM 1823 C C . PRO A 1 222 ? -26.514 4.506 29.212 1.00 47.00 222 PRO A C 1
ATOM 1825 O O . PRO A 1 222 ? -26.773 3.407 29.705 1.00 47.00 222 PRO A O 1
ATOM 1828 N N . GLU A 1 223 ? -26.976 5.663 29.662 1.00 48.94 223 GLU A N 1
ATOM 1829 C CA . GLU A 1 223 ? -27.954 5.903 30.713 1.00 48.94 223 GLU A CA 1
ATOM 1830 C C . GLU A 1 223 ? -28.861 4.713 31.033 1.00 48.94 223 GLU A C 1
ATOM 1832 O O . GLU A 1 223 ? -29.464 4.118 30.144 1.00 48.94 223 GLU A O 1
ATOM 1837 N N . ARG A 1 224 ? -28.979 4.438 32.339 1.00 48.31 224 ARG A N 1
ATOM 1838 C CA . ARG A 1 224 ? -30.110 3.770 32.997 1.00 48.31 224 ARG A CA 1
ATOM 1839 C C . ARG A 1 224 ? -31.409 3.911 32.185 1.00 48.31 224 ARG A C 1
ATOM 1841 O O . ARG A 1 224 ? -32.193 4.828 32.411 1.00 48.31 224 ARG A O 1
ATOM 1848 N N . MET A 1 225 ? -31.654 2.965 31.287 1.00 43.88 225 MET A N 1
ATOM 1849 C CA . MET A 1 225 ? -32.996 2.599 30.875 1.00 43.88 225 MET A CA 1
ATOM 1850 C C . MET A 1 225 ? -33.529 1.727 32.006 1.00 43.88 225 MET A C 1
ATOM 1852 O O . MET A 1 225 ? -32.964 0.678 32.302 1.00 43.88 225 MET A O 1
ATOM 1856 N N . GLU A 1 226 ? -34.518 2.284 32.696 1.00 49.75 226 GLU A N 1
ATOM 1857 C CA . GLU A 1 226 ? -35.403 1.711 33.709 1.00 49.75 226 GLU A CA 1
ATOM 1858 C C . GLU A 1 226 ? -35.152 0.240 34.078 1.00 49.75 226 GLU A C 1
ATOM 1860 O O . GLU A 1 226 ? -35.323 -0.678 33.273 1.00 49.75 226 GLU A O 1
ATOM 1865 N N . GLU A 1 227 ? -34.805 0.030 35.351 1.00 44.41 227 GLU A N 1
ATOM 1866 C CA . GLU A 1 227 ? -34.809 -1.264 36.030 1.00 44.41 227 GLU A CA 1
ATOM 1867 C C . GLU A 1 227 ? -36.172 -1.952 35.854 1.00 44.41 227 GLU A C 1
ATOM 1869 O O . GLU A 1 227 ? -37.093 -1.804 36.658 1.00 44.41 227 GLU A O 1
ATOM 1874 N N . THR A 1 228 ? -36.308 -2.763 34.808 1.00 48.00 228 THR A N 1
ATOM 1875 C CA . THR A 1 228 ? -37.336 -3.794 34.789 1.00 48.00 228 THR A CA 1
ATOM 1876 C C . THR A 1 228 ? -36.826 -4.931 35.660 1.00 48.00 228 THR A C 1
ATOM 1878 O O . THR A 1 228 ? -35.967 -5.717 35.269 1.00 48.00 228 THR A O 1
ATOM 1881 N N . ASN A 1 229 ? -37.335 -4.983 36.891 1.00 44.56 229 ASN A N 1
ATOM 1882 C CA . ASN A 1 229 ? -37.192 -6.120 37.793 1.00 44.56 229 ASN A CA 1
ATOM 1883 C C . ASN A 1 229 ? -37.673 -7.399 37.087 1.00 44.56 229 ASN A C 1
ATOM 1885 O O . ASN A 1 229 ? -38.851 -7.755 37.162 1.00 44.56 229 ASN A O 1
ATOM 1889 N N . GLN A 1 230 ? -36.781 -8.104 36.394 1.00 48.28 230 GLN A N 1
ATOM 1890 C CA . GLN A 1 230 ? -37.095 -9.412 35.840 1.00 48.28 230 GLN A CA 1
ATOM 1891 C C . GLN A 1 230 ? -37.017 -10.450 36.960 1.00 48.28 230 GLN A C 1
ATOM 1893 O O . GLN A 1 230 ? -35.944 -10.863 37.395 1.00 48.28 230 GLN A O 1
ATOM 1898 N N . ARG A 1 231 ? -38.189 -10.873 37.441 1.00 49.69 231 ARG A N 1
ATOM 1899 C CA . ARG A 1 231 ? -38.339 -12.085 38.250 1.00 49.69 231 ARG A CA 1
ATOM 1900 C C . ARG A 1 231 ? -38.333 -13.285 37.306 1.00 49.69 231 ARG A C 1
ATOM 1902 O O . ARG A 1 231 ? -39.216 -13.400 36.462 1.00 49.69 231 ARG A O 1
ATOM 1909 N N . GLY A 1 232 ? -37.355 -14.171 37.456 1.00 46.94 232 GLY A N 1
ATOM 1910 C CA . GLY A 1 232 ? -37.321 -15.466 36.780 1.00 46.94 232 GLY A CA 1
ATOM 1911 C C . GLY A 1 232 ? -37.623 -16.597 37.760 1.00 46.94 232 GLY A C 1
ATOM 1912 O O . GLY A 1 232 ? -37.158 -16.568 38.897 1.00 46.94 232 GLY A O 1
ATOM 1913 N N . VAL A 1 233 ? -38.391 -17.596 37.322 1.00 46.47 233 VAL A N 1
ATOM 1914 C CA . VAL A 1 233 ? -38.546 -18.879 38.023 1.00 46.47 233 VAL A CA 1
ATOM 1915 C C . VAL A 1 233 ? -37.632 -19.878 37.325 1.00 46.47 233 VAL A C 1
ATOM 1917 O O . VAL A 1 233 ? -37.743 -20.065 36.115 1.00 46.47 233 VAL A O 1
ATOM 1920 N N . LEU A 1 234 ? -36.717 -20.500 38.067 1.00 39.28 234 LEU A N 1
ATOM 1921 C CA . LEU A 1 234 ? -35.821 -21.522 37.535 1.00 39.28 234 LEU A CA 1
ATOM 1922 C C . LEU A 1 234 ? -36.285 -22.887 38.045 1.00 39.28 234 LEU A C 1
ATOM 1924 O O . LEU A 1 234 ? -36.220 -23.162 39.241 1.00 39.28 234 LEU A O 1
ATOM 1928 N N . THR A 1 235 ? -36.785 -23.731 37.147 1.00 41.03 235 THR A N 1
ATOM 1929 C CA . THR A 1 235 ? -37.214 -25.094 37.480 1.00 41.03 235 THR A CA 1
ATOM 1930 C C . THR A 1 235 ? -36.036 -26.040 37.271 1.00 41.03 235 THR A C 1
ATOM 1932 O O . THR A 1 235 ? -35.636 -26.293 36.136 1.00 41.03 235 THR A O 1
ATOM 1935 N N . SER A 1 236 ? -35.443 -26.558 38.349 1.00 40.75 236 SER A N 1
ATOM 1936 C CA . SER A 1 236 ? -34.405 -27.589 38.240 1.00 40.75 236 SER A CA 1
ATOM 1937 C C . SER A 1 236 ? -35.035 -28.976 38.120 1.00 40.75 236 SER A C 1
ATOM 1939 O O . SER A 1 236 ? -35.829 -29.365 38.975 1.00 40.75 236 SER A O 1
ATOM 1941 N N . PHE A 1 237 ? -34.645 -29.751 37.108 1.00 35.28 237 PHE A N 1
ATOM 1942 C CA . PHE A 1 237 ? -35.025 -31.160 36.997 1.00 35.28 237 PHE A CA 1
ATOM 1943 C C . PHE A 1 237 ? -34.129 -32.021 37.902 1.00 35.28 237 PHE A C 1
ATOM 1945 O O . PHE A 1 237 ? -32.974 -32.297 37.585 1.00 35.28 237 PHE A O 1
ATOM 1952 N N . GLY A 1 238 ? -34.675 -32.443 39.041 1.00 44.44 238 GLY A N 1
ATOM 1953 C CA . GLY A 1 238 ? -34.059 -33.347 40.013 1.00 44.44 238 GLY A CA 1
ATOM 1954 C C . GLY A 1 238 ? -35.141 -33.939 40.919 1.00 44.44 238 GLY A C 1
ATOM 1955 O O . GLY A 1 238 ? -36.198 -33.342 41.068 1.00 44.44 238 GLY A O 1
ATOM 1956 N N . ARG A 1 239 ? -34.906 -35.134 41.480 1.00 43.78 239 ARG A N 1
ATOM 1957 C CA . ARG A 1 239 ? -35.894 -36.053 42.103 1.00 43.78 239 ARG A CA 1
ATOM 1958 C C . ARG A 1 239 ? -36.745 -35.526 43.280 1.00 43.78 239 ARG A C 1
ATOM 1960 O O . ARG A 1 239 ? -37.491 -36.302 43.867 1.00 43.78 239 ARG A O 1
ATOM 1967 N N . THR A 1 240 ? -36.686 -34.244 43.606 1.00 50.03 240 THR A N 1
ATOM 1968 C CA . THR A 1 240 ? -37.570 -33.583 44.568 1.00 50.03 240 THR A CA 1
ATOM 1969 C C . THR A 1 240 ? -37.899 -32.194 44.033 1.00 50.03 240 THR A C 1
ATOM 1971 O O . THR A 1 240 ? -36.987 -31.403 43.805 1.00 50.03 240 THR A O 1
ATOM 1974 N N . GLU A 1 241 ? -39.182 -31.907 43.813 1.00 42.97 241 GLU A N 1
ATOM 1975 C CA . GLU A 1 241 ? -39.672 -30.593 43.382 1.00 42.97 241 GLU A CA 1
ATOM 1976 C C . GLU A 1 241 ? -39.443 -29.556 44.491 1.00 42.97 241 GLU A C 1
ATOM 1978 O O . GLU A 1 241 ? -40.271 -29.370 45.381 1.00 42.97 241 GLU A O 1
ATOM 1983 N N . THR A 1 242 ? -38.300 -28.878 44.467 1.00 45.00 242 THR A N 1
ATOM 1984 C CA . THR A 1 242 ? -38.045 -27.710 45.313 1.00 45.00 242 THR A CA 1
ATOM 1985 C C . THR A 1 242 ? -38.016 -26.452 44.455 1.00 45.00 242 THR A C 1
ATOM 1987 O O . THR A 1 242 ? -37.171 -26.286 43.579 1.00 45.00 242 THR A O 1
ATOM 1990 N N . ASN A 1 243 ? -38.962 -25.546 44.718 1.00 42.59 243 ASN A N 1
ATOM 1991 C CA . ASN A 1 243 ? -38.996 -24.220 44.109 1.00 42.59 243 ASN A CA 1
ATOM 1992 C C . ASN A 1 243 ? -38.079 -23.282 44.898 1.00 42.59 243 ASN A C 1
ATOM 1994 O O . ASN A 1 243 ? -38.319 -23.031 46.080 1.00 42.59 243 ASN A O 1
ATOM 1998 N N . TYR A 1 244 ? -37.061 -22.728 44.242 1.00 45.00 244 TYR A N 1
ATOM 1999 C CA . TYR A 1 244 ? -36.222 -21.680 44.819 1.00 45.00 244 TYR A CA 1
ATOM 2000 C C . TYR A 1 244 ? -36.605 -20.330 44.215 1.00 45.00 244 TYR A C 1
ATOM 2002 O O . TYR A 1 244 ? -36.594 -20.153 42.998 1.00 45.00 244 TYR A O 1
ATOM 2010 N N . MET A 1 245 ? -36.935 -19.370 45.078 1.00 38.75 245 MET A N 1
ATOM 2011 C CA . MET A 1 245 ? -37.100 -17.969 44.701 1.00 38.75 245 MET A CA 1
ATOM 2012 C C . MET A 1 245 ? -35.782 -17.258 45.001 1.00 38.75 245 MET A C 1
ATOM 2014 O O . MET A 1 245 ? -35.325 -17.288 46.143 1.00 38.75 245 MET A O 1
ATOM 2018 N N . PHE A 1 246 ? -35.164 -16.628 44.007 1.00 45.19 246 PHE A N 1
ATOM 2019 C CA . PHE A 1 246 ? -33.981 -15.803 44.232 1.00 45.19 246 PHE A CA 1
ATOM 2020 C C . PHE A 1 246 ? -34.163 -14.409 43.642 1.00 45.19 246 PHE A C 1
ATOM 2022 O O . PHE A 1 246 ? -34.841 -14.214 42.633 1.00 45.19 246 PHE A O 1
ATOM 2029 N N . ILE A 1 247 ? -33.550 -13.438 44.316 1.00 40.88 247 ILE A N 1
ATOM 2030 C CA . ILE A 1 247 ? -33.436 -12.049 43.882 1.00 40.88 247 ILE A CA 1
ATOM 2031 C C . ILE A 1 247 ? -31.953 -11.832 43.591 1.00 40.88 247 ILE A C 1
ATOM 2033 O O . ILE A 1 247 ? -31.121 -11.921 44.494 1.00 40.88 247 ILE A O 1
ATOM 2037 N N . LEU A 1 248 ? -31.613 -11.598 42.325 1.00 39.75 248 LEU A N 1
ATOM 2038 C CA . LEU A 1 248 ? -30.256 -11.244 41.916 1.00 39.75 248 LEU A CA 1
ATOM 2039 C C . LEU A 1 248 ? -30.023 -9.759 42.208 1.00 39.75 248 LEU A C 1
ATOM 2041 O O . LEU A 1 248 ? -30.263 -8.906 41.360 1.00 39.75 248 LEU A O 1
ATOM 2045 N N . ASN A 1 249 ? -29.542 -9.454 43.413 1.00 44.25 249 ASN A N 1
ATOM 2046 C CA . ASN A 1 249 ? -28.932 -8.158 43.690 1.00 44.25 249 ASN A CA 1
ATOM 2047 C C . ASN A 1 249 ? -27.460 -8.233 43.281 1.00 44.25 249 ASN A C 1
ATOM 2049 O O . ASN A 1 249 ? -26.606 -8.667 44.053 1.00 44.25 249 ASN A O 1
ATOM 2053 N N . ASN A 1 250 ? -27.160 -7.836 42.047 1.00 42.19 250 ASN A N 1
ATOM 2054 C CA . ASN A 1 250 ? -25.781 -7.727 41.590 1.00 42.19 250 ASN A CA 1
ATOM 2055 C C . ASN A 1 250 ? -25.137 -6.476 42.197 1.00 42.19 250 ASN A C 1
ATOM 2057 O O . ASN A 1 250 ? -25.236 -5.418 41.597 1.00 42.19 250 ASN A O 1
ATOM 2061 N N . HIS A 1 251 ? -24.497 -6.606 43.366 1.00 34.91 251 HIS A N 1
ATOM 2062 C CA . HIS A 1 251 ? -23.278 -5.876 43.750 1.00 34.91 251 HIS A CA 1
ATOM 2063 C C . HIS A 1 251 ? -22.689 -6.439 45.057 1.00 34.91 251 HIS A C 1
ATOM 2065 O O . HIS A 1 251 ? -23.309 -6.339 46.112 1.00 34.91 251 HIS A O 1
ATOM 2071 N N . VAL A 1 252 ? -21.449 -6.934 44.999 1.00 33.19 252 VAL A N 1
ATOM 2072 C CA . VAL A 1 252 ? -20.463 -6.789 46.083 1.00 33.19 252 VAL A CA 1
ATOM 2073 C C . VAL A 1 252 ? -19.151 -6.348 45.425 1.00 33.19 252 VAL A C 1
ATOM 2075 O O . VAL A 1 252 ? -18.821 -6.837 44.344 1.00 33.19 252 VAL A O 1
ATOM 2078 N N . LEU A 1 253 ? -18.528 -5.346 46.051 1.00 34.53 253 LEU A N 1
ATOM 2079 C CA . LEU A 1 253 ? -17.382 -4.532 45.622 1.00 34.53 253 LEU A CA 1
ATOM 2080 C C . LEU A 1 253 ? -16.129 -5.328 45.238 1.00 34.53 253 LEU A C 1
ATOM 2082 O O . LEU A 1 253 ? -15.829 -6.321 45.937 1.00 34.53 253 LEU A O 1
#

pLDDT: mean 75.32, std 18.84, range [33.19, 97.5]

InterPro domains:
  IPR001849 Pleckstrin homology domain [PF00169] (126-210)
  IPR001849 Pleckstrin homology domain [PS50003] (121-213)
  IPR001849 Pleckstrin homology domain [SM00233] (122-215)
  IPR011993 PH-like domain superfamily [G3DSA:2.30.29.30] (1-86)
  IPR011993 PH-like domain superfamily [G3DSA:2.30.29.30] (119-211)